Protein AF-A0A358QWF1-F1 (afdb_monomer)

pLDDT: mean 89.34, std 12.51, range [44.06, 98.62]

Radius of gyration: 22.73 Å; Cα contacts (8 Å, |Δi|>4): 247; chains: 1; bounding box: 61×33×72 Å

Solvent-accessible surface area (backbone atoms only — not comparable to full-atom values): 16517 Å² total; per-residue (Å²): 96,62,54,86,51,66,67,61,46,52,51,51,49,51,52,52,49,45,40,65,70,56,48,48,52,54,56,45,48,55,32,49,76,71,71,42,86,67,80,83,78,77,83,80,66,90,75,59,66,61,60,68,62,93,49,96,74,78,53,52,62,44,55,50,48,48,52,50,46,54,53,35,36,54,48,35,51,53,22,48,48,39,39,55,67,35,60,85,39,67,70,62,17,50,51,22,49,54,49,30,54,52,36,50,54,51,39,51,52,46,50,54,58,28,56,77,65,63,43,61,82,75,59,62,60,65,50,93,53,89,89,43,56,26,44,58,50,51,49,47,49,51,52,51,46,56,50,35,48,53,48,45,55,50,39,33,48,46,49,73,68,45,82,53,65,70,60,32,52,53,42,51,41,48,38,68,72,43,42,48,55,52,40,52,53,45,51,49,53,41,45,76,74,69,44,87,73,81,81,78,71,82,80,45,66,94,61,72,76,81,76,90,77,76,90,85,78,79,50,68,68,55,50,52,51,51,50,48,53,52,42,41,50,49,35,51,52,32,45,54,43,40,60,71,41,81,55,66,70,59,32,52,54,34,49,50,51,35,52,53,39,52,59,51,44,52,53,50,39,52,56,33,54,79,65,69,66,58,81,75,76,84,76,84,84,73,85,127

Foldseek 3Di:
DQEPDPVLVVLVVVVVCCCVPPVLVVVQVVCVVLVHDDDDDPDDCPPVDDHPPPDPDHDYSLRVLVVVLVVLLVQLLVLLVQLLQCLQDPVSNVSSVVSNVVSLVSNVVSLVVCVVVVSDDAACAPDPDVPHFHPLLLVLLQVLLVLLLVLLQLLLVCLVQDPDPLLNVLSVCCNPVASVVLNVVSCVVCVVSPHDDDDRDDGCHVPDPPPPDDDPRDDSLNSLVVVSVSLSVQLSSLSSSLSRGRDPVSNVSSVVNNVSSSVSSVSSSVVCNVVVSDDDDDDDPDDD

Structure (mmCIF, N/CA/C/O backbone):
data_AF-A0A358QWF1-F1
#
_entry.id   AF-A0A358QWF1-F1
#
loop_
_atom_site.group_PDB
_atom_site.id
_atom_site.type_symbol
_atom_site.label_atom_id
_atom_site.label_alt_id
_atom_site.label_comp_id
_atom_site.label_asym_id
_atom_site.label_entity_id
_atom_site.label_seq_id
_atom_site.pdbx_PDB_ins_code
_atom_site.Cartn_x
_atom_site.Cartn_y
_atom_site.Cartn_z
_atom_site.occupancy
_atom_site.B_iso_or_equiv
_atom_site.auth_seq_id
_atom_site.auth_comp_id
_atom_site.auth_asym_id
_atom_site.auth_atom_id
_atom_site.pdbx_PDB_model_num
ATOM 1 N N . MET A 1 1 ? 8.054 -2.859 -31.917 1.00 58.09 1 MET A N 1
ATOM 2 C CA . MET A 1 1 ? 8.528 -2.364 -30.600 1.00 58.09 1 MET A CA 1
ATOM 3 C C . MET A 1 1 ? 9.779 -1.540 -30.836 1.00 58.09 1 MET A C 1
ATOM 5 O O . MET A 1 1 ? 10.549 -1.948 -31.686 1.00 58.09 1 MET A O 1
ATOM 9 N N . ASN A 1 2 ? 9.961 -0.405 -30.159 1.00 63.94 2 ASN A N 1
ATOM 10 C CA . ASN A 1 2 ? 11.000 0.586 -30.497 1.00 63.94 2 ASN A CA 1
ATOM 11 C C . ASN A 1 2 ? 12.365 0.369 -29.825 1.00 63.94 2 ASN A C 1
ATOM 13 O O . ASN A 1 2 ? 13.247 1.193 -30.010 1.00 63.94 2 ASN A O 1
ATOM 17 N N . THR A 1 3 ? 12.556 -0.736 -29.102 1.00 70.00 3 THR A N 1
ATOM 18 C CA . THR A 1 3 ? 13.829 -1.057 -28.442 1.00 70.00 3 THR A CA 1
ATOM 19 C C . THR A 1 3 ? 14.728 -1.923 -29.327 1.00 70.00 3 THR A C 1
ATOM 21 O O . THR A 1 3 ? 14.233 -2.810 -30.035 1.00 70.00 3 THR A O 1
ATOM 24 N N . GLN A 1 4 ? 16.036 -1.653 -29.299 1.00 73.31 4 GLN A N 1
ATOM 25 C CA . GLN A 1 4 ? 17.064 -2.505 -29.915 1.00 73.31 4 GLN A CA 1
ATOM 26 C C . GLN A 1 4 ? 17.750 -3.421 -28.887 1.00 73.31 4 GLN A C 1
ATOM 28 O O . GLN A 1 4 ? 18.361 -4.418 -29.276 1.00 73.31 4 GLN A O 1
ATOM 33 N N . ASP A 1 5 ? 17.608 -3.132 -27.590 1.00 84.38 5 ASP A N 1
ATOM 34 C CA . ASP A 1 5 ? 18.058 -3.993 -26.497 1.00 84.38 5 ASP A CA 1
ATOM 35 C C . ASP A 1 5 ? 17.187 -5.263 -26.429 1.00 84.38 5 ASP A C 1
ATOM 37 O O . ASP A 1 5 ? 15.962 -5.228 -26.282 1.00 84.38 5 ASP A O 1
ATOM 41 N N . THR A 1 6 ? 17.839 -6.420 -26.559 1.00 86.31 6 THR A N 1
ATOM 42 C CA . THR A 1 6 ? 17.168 -7.728 -26.592 1.00 86.31 6 THR A CA 1
ATOM 43 C C . THR A 1 6 ? 16.563 -8.110 -25.239 1.00 86.31 6 THR A C 1
ATOM 45 O O . THR A 1 6 ? 15.509 -8.746 -25.200 1.00 86.31 6 THR A O 1
ATOM 48 N N . GLU A 1 7 ? 17.188 -7.713 -24.130 1.00 87.38 7 GLU A N 1
ATOM 49 C CA . GLU A 1 7 ? 16.688 -7.975 -22.780 1.00 87.38 7 GLU A CA 1
ATOM 50 C C . GLU A 1 7 ? 15.447 -7.125 -22.498 1.00 87.38 7 GLU A C 1
ATOM 52 O O . GLU A 1 7 ? 14.420 -7.660 -22.074 1.00 87.38 7 GLU A O 1
ATOM 57 N N . ILE A 1 8 ? 15.491 -5.828 -22.829 1.00 87.19 8 ILE A N 1
ATOM 58 C CA . ILE A 1 8 ? 14.323 -4.939 -22.722 1.00 87.19 8 ILE A CA 1
ATOM 59 C C . ILE A 1 8 ? 13.200 -5.460 -23.617 1.00 87.19 8 ILE A C 1
ATOM 61 O O . ILE A 1 8 ? 12.055 -5.557 -23.180 1.00 87.19 8 ILE A O 1
ATOM 65 N N . HIS A 1 9 ? 13.512 -5.868 -24.848 1.00 85.69 9 HIS A N 1
ATOM 66 C CA . HIS A 1 9 ? 12.525 -6.452 -25.749 1.00 85.69 9 HIS A CA 1
ATOM 67 C C . HIS A 1 9 ? 11.834 -7.682 -25.146 1.00 85.69 9 HIS A C 1
ATOM 69 O O . HIS A 1 9 ? 10.604 -7.776 -25.173 1.00 85.69 9 HIS A O 1
ATOM 75 N N . LEU A 1 10 ? 12.610 -8.623 -24.602 1.00 87.12 10 LEU A N 1
ATOM 76 C CA . LEU A 1 10 ? 12.081 -9.843 -23.996 1.00 87.12 10 LEU A CA 1
ATOM 77 C C . LEU A 1 10 ? 11.223 -9.527 -22.767 1.00 87.12 10 LEU A C 1
ATOM 79 O O . LEU A 1 10 ? 10.129 -10.072 -22.622 1.00 87.12 10 LEU A O 1
ATOM 83 N N . PHE A 1 11 ? 11.689 -8.607 -21.924 1.00 87.94 11 PHE A N 1
ATOM 84 C CA . PHE A 1 11 ? 10.971 -8.172 -20.735 1.00 87.94 11 PHE A CA 1
ATOM 85 C C . PHE A 1 11 ? 9.630 -7.509 -21.090 1.00 87.94 11 PHE A C 1
ATOM 87 O O . PHE A 1 11 ? 8.586 -7.879 -20.551 1.00 87.94 11 PHE A O 1
ATOM 94 N N . LEU A 1 12 ? 9.623 -6.588 -22.062 1.00 85.06 12 LEU A N 1
ATOM 95 C CA . LEU A 1 12 ? 8.404 -5.944 -22.562 1.00 85.06 12 LEU A CA 1
ATOM 96 C C . LEU A 1 12 ? 7.429 -6.951 -23.159 1.00 85.06 12 LEU A C 1
ATOM 98 O O . LEU A 1 12 ? 6.230 -6.869 -22.898 1.00 85.06 12 LEU A O 1
ATOM 102 N N . LYS A 1 13 ? 7.932 -7.907 -23.946 1.00 85.44 13 LYS A N 1
ATOM 103 C CA . LYS A 1 13 ? 7.108 -8.978 -24.504 1.00 85.44 13 LYS A CA 1
ATOM 104 C C . LYS A 1 13 ? 6.433 -9.775 -23.387 1.00 85.44 13 LYS A C 1
ATOM 106 O O . LYS A 1 13 ? 5.219 -9.952 -23.438 1.00 85.44 13 LYS A O 1
ATOM 111 N N . GLY A 1 14 ? 7.185 -10.162 -22.355 1.00 87.56 14 GLY A N 1
ATOM 112 C CA . GLY A 1 14 ? 6.651 -10.857 -21.183 1.00 87.56 14 GLY A CA 1
ATOM 113 C C . GLY A 1 14 ? 5.586 -10.047 -20.438 1.00 87.56 14 GLY A C 1
ATOM 114 O O . GLY A 1 14 ? 4.528 -10.583 -20.108 1.00 87.56 14 GLY A O 1
ATOM 115 N N . LEU A 1 15 ? 5.806 -8.743 -20.229 1.00 87.31 15 LEU A N 1
ATOM 116 C CA . LEU A 1 15 ? 4.806 -7.861 -19.614 1.00 87.31 15 LEU A CA 1
ATOM 117 C C . LEU A 1 15 ? 3.529 -7.753 -20.455 1.00 87.31 15 LEU A C 1
ATOM 119 O O . LEU A 1 15 ? 2.428 -7.868 -19.918 1.00 87.31 15 LEU A O 1
ATOM 123 N N . VAL A 1 16 ? 3.662 -7.547 -21.767 1.00 85.69 16 VAL A N 1
ATOM 124 C CA . VAL A 1 16 ? 2.521 -7.432 -22.687 1.00 85.69 16 VAL A CA 1
ATOM 125 C C . VAL A 1 16 ? 1.723 -8.732 -22.724 1.00 85.69 16 VAL A C 1
ATOM 127 O O . VAL A 1 16 ? 0.499 -8.698 -22.600 1.00 85.69 16 VAL A O 1
ATOM 130 N N . GLU A 1 17 ? 2.394 -9.878 -22.845 1.00 87.19 17 GLU A N 1
ATOM 131 C CA . GLU A 1 17 ? 1.749 -11.192 -22.810 1.00 87.19 17 GLU A CA 1
ATOM 132 C C . GLU A 1 17 ? 1.063 -11.435 -21.461 1.00 87.19 17 GLU A C 1
ATOM 134 O O . GLU A 1 17 ? -0.102 -11.830 -21.433 1.00 87.19 17 GLU A O 1
ATOM 139 N N . GLY A 1 18 ? 1.716 -11.107 -20.343 1.00 87.94 18 GLY A N 1
ATOM 140 C CA . GLY A 1 18 ? 1.117 -11.193 -19.012 1.00 87.94 18 GLY A CA 1
ATOM 141 C C . GLY A 1 18 ? -0.146 -10.336 -18.875 1.00 87.94 18 GLY A C 1
ATOM 142 O O . GLY A 1 18 ? -1.165 -10.799 -18.358 1.00 87.94 18 GLY A O 1
ATOM 143 N N . VAL A 1 19 ? -0.136 -9.107 -19.395 1.00 88.81 19 VAL A N 1
ATOM 144 C CA . VAL A 1 19 ? -1.321 -8.237 -19.387 1.00 88.81 19 VAL A CA 1
ATOM 145 C C . VAL A 1 19 ? -2.442 -8.813 -20.257 1.00 88.81 19 VAL A C 1
ATOM 147 O O . VAL A 1 19 ? -3.582 -8.907 -19.795 1.00 88.81 19 VAL A O 1
ATOM 150 N N . LEU A 1 20 ? -2.135 -9.224 -21.490 1.00 87.88 20 LEU A N 1
ATOM 151 C CA . LEU A 1 20 ? 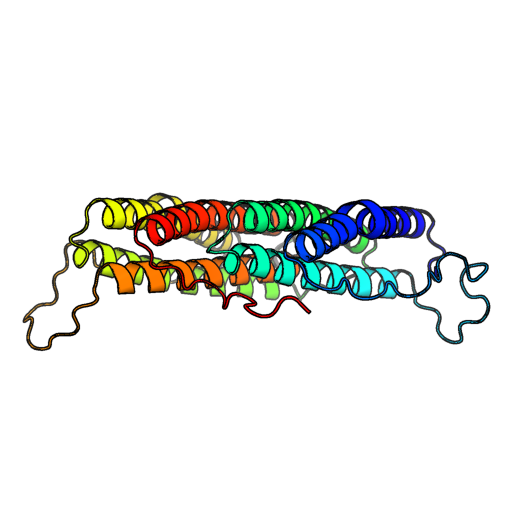-3.122 -9.717 -22.458 1.00 87.88 20 LEU A CA 1
ATOM 152 C C . LEU A 1 20 ? -3.732 -11.066 -22.070 1.00 87.88 20 LEU A C 1
ATOM 154 O O . LEU A 1 20 ? -4.913 -11.293 -22.333 1.00 87.88 20 LEU A O 1
ATOM 158 N N . LEU A 1 21 ? -2.939 -11.956 -21.473 1.00 88.44 21 LEU A N 1
ATOM 159 C CA . LEU A 1 21 ? -3.340 -13.333 -21.188 1.00 88.44 21 LEU A CA 1
ATOM 160 C C . LEU A 1 21 ? -3.825 -13.530 -19.751 1.00 88.44 21 LEU A C 1
ATOM 162 O O . LEU A 1 21 ? -4.646 -14.411 -19.514 1.00 88.44 21 LEU A O 1
ATOM 166 N N . LEU A 1 22 ? -3.345 -12.731 -18.791 1.00 89.12 22 LEU A N 1
ATOM 167 C CA . LEU A 1 22 ? -3.651 -12.944 -17.371 1.00 89.12 22 LEU A CA 1
ATOM 168 C C . LEU A 1 22 ? -4.457 -11.803 -16.754 1.00 89.12 22 LEU A C 1
ATOM 170 O O . LEU A 1 22 ? -5.389 -12.068 -15.999 1.00 89.12 22 LEU A O 1
ATOM 174 N N . ARG A 1 23 ? -4.113 -10.541 -17.036 1.00 93.50 23 ARG A N 1
ATOM 175 C CA . ARG A 1 23 ? -4.767 -9.386 -16.396 1.00 93.50 23 ARG A CA 1
ATOM 176 C C . ARG A 1 23 ? -6.102 -9.042 -17.046 1.00 93.50 23 ARG A C 1
ATOM 178 O O . ARG A 1 23 ? -7.123 -9.029 -16.365 1.00 93.50 23 ARG A O 1
ATOM 185 N N . ILE A 1 24 ? -6.093 -8.758 -18.349 1.00 93.06 24 ILE A N 1
ATOM 186 C CA . ILE A 1 24 ? -7.287 -8.323 -19.085 1.00 93.06 24 ILE A CA 1
ATOM 187 C C . ILE A 1 24 ? -8.406 -9.369 -18.988 1.00 93.06 24 ILE A C 1
ATOM 189 O O . ILE A 1 24 ? -9.498 -8.987 -18.577 1.00 93.06 24 ILE A O 1
ATOM 193 N N . PRO A 1 25 ? -8.170 -10.673 -19.239 1.00 93.94 25 PRO A N 1
ATOM 194 C CA . PRO A 1 25 ? -9.239 -11.667 -19.162 1.00 93.94 25 PRO A CA 1
ATOM 195 C C . PRO A 1 25 ? -9.899 -11.747 -17.784 1.00 93.94 25 PRO A C 1
ATOM 197 O O . PRO A 1 25 ? -11.111 -11.905 -17.706 1.00 93.94 25 PRO A O 1
ATOM 200 N N . LYS A 1 26 ? -9.141 -11.573 -16.690 1.00 94.00 26 LYS A N 1
ATOM 201 C CA . LYS A 1 26 ? -9.720 -11.527 -15.337 1.00 94.00 26 LYS A CA 1
ATOM 202 C C . LYS A 1 26 ? -10.705 -10.372 -15.182 1.00 94.00 26 LYS A C 1
ATOM 204 O O . LYS A 1 26 ? -11.801 -10.581 -14.681 1.00 94.00 26 LYS A O 1
ATOM 209 N N . LEU A 1 27 ? -10.326 -9.175 -15.626 1.00 94.56 27 LEU A N 1
ATOM 210 C CA . LEU A 1 27 ? -11.181 -7.989 -15.540 1.00 94.56 27 LEU A CA 1
ATOM 211 C C . LEU A 1 27 ? -12.394 -8.091 -16.476 1.00 94.56 27 LEU A C 1
ATOM 213 O O . LEU A 1 27 ? -13.504 -7.751 -16.081 1.00 94.56 27 LEU A O 1
ATOM 217 N N . GLU A 1 28 ? -12.206 -8.598 -17.695 1.00 94.50 28 GLU A N 1
ATOM 218 C CA . GLU A 1 28 ? -13.304 -8.812 -18.641 1.00 94.50 28 GLU A CA 1
ATOM 219 C C . GLU A 1 28 ? -14.305 -9.851 -18.134 1.00 94.50 28 GLU A C 1
ATOM 221 O O . GLU A 1 28 ? -15.506 -9.651 -18.286 1.00 94.50 28 GLU A O 1
ATOM 226 N N . ASN A 1 29 ? -13.832 -10.935 -17.512 1.00 92.94 29 ASN A N 1
ATOM 227 C CA . ASN A 1 29 ? -14.708 -11.938 -16.913 1.00 92.94 29 ASN A CA 1
ATOM 228 C C . ASN A 1 29 ? -15.511 -11.340 -15.757 1.00 92.94 29 ASN A C 1
ATOM 230 O O . ASN A 1 29 ? -16.720 -11.517 -15.734 1.00 92.94 29 ASN A O 1
ATOM 234 N N . LEU A 1 30 ? -14.889 -10.536 -14.881 1.00 91.12 30 LEU A N 1
ATOM 235 C CA . LEU A 1 30 ? -15.624 -9.824 -13.828 1.00 91.12 30 LEU A CA 1
ATOM 236 C C . LEU A 1 30 ? -16.742 -8.934 -14.391 1.00 91.12 30 LEU A C 1
ATOM 238 O O . LEU A 1 30 ? -17.835 -8.898 -13.830 1.00 91.12 30 LEU A O 1
ATOM 242 N N . LEU A 1 31 ? -16.489 -8.231 -15.500 1.00 90.69 31 LEU A N 1
ATOM 243 C CA . LEU A 1 31 ? -17.509 -7.416 -16.166 1.00 90.69 31 LEU A CA 1
ATOM 244 C C . LEU A 1 31 ? -18.634 -8.280 -16.745 1.00 90.69 31 LEU A C 1
ATOM 246 O O . LEU A 1 31 ? -19.801 -7.979 -16.508 1.00 90.69 31 LEU A O 1
ATOM 250 N N . ARG A 1 32 ? -18.298 -9.362 -17.459 1.00 90.69 32 ARG A N 1
ATOM 251 C CA . ARG A 1 32 ? -19.282 -10.285 -18.056 1.00 90.69 32 ARG A CA 1
ATOM 252 C C . ARG A 1 32 ? -20.149 -10.956 -16.998 1.00 90.69 32 ARG A C 1
ATOM 254 O O . ARG A 1 32 ? -21.365 -10.986 -17.156 1.00 90.69 32 ARG A O 1
ATOM 261 N N . ASP A 1 33 ? -19.536 -11.443 -15.923 1.00 89.00 33 ASP A N 1
ATOM 262 C CA . ASP A 1 33 ? -20.222 -12.113 -14.815 1.00 89.00 33 ASP A CA 1
ATOM 263 C C . ASP A 1 33 ? -21.188 -11.158 -14.101 1.00 89.00 33 ASP A C 1
ATOM 265 O O . ASP A 1 33 ? -22.248 -11.568 -13.632 1.00 89.00 33 ASP A O 1
ATOM 269 N N . ALA A 1 34 ? -20.856 -9.865 -14.071 1.00 85.19 34 ALA A N 1
ATOM 270 C CA . ALA A 1 34 ? -21.719 -8.808 -13.556 1.00 85.19 34 ALA A CA 1
ATOM 271 C C . ALA A 1 34 ? -22.716 -8.248 -14.596 1.00 85.19 34 ALA A C 1
ATOM 273 O O . ALA A 1 34 ? -23.477 -7.335 -14.279 1.00 85.19 34 ALA A O 1
ATOM 274 N N . GLY A 1 35 ? -22.744 -8.784 -15.822 1.00 87.62 35 GLY A N 1
ATOM 275 C CA . GLY A 1 35 ? -23.671 -8.377 -16.882 1.00 87.62 35 GLY A CA 1
ATOM 276 C C . GLY A 1 35 ? -23.311 -7.071 -17.598 1.00 87.62 35 GLY A C 1
ATOM 277 O O . GLY A 1 35 ? -24.150 -6.513 -18.303 1.00 87.62 35 GLY A O 1
ATOM 278 N N . PHE A 1 36 ? -22.086 -6.568 -17.441 1.00 87.50 36 PHE A N 1
ATOM 279 C CA . PHE A 1 36 ? -21.612 -5.372 -18.135 1.00 87.50 36 PHE A CA 1
ATOM 280 C C . PHE A 1 36 ? -21.015 -5.699 -19.506 1.00 87.50 36 PHE A C 1
ATOM 282 O O . PHE A 1 36 ? -20.354 -6.721 -19.710 1.00 87.50 36 PHE A O 1
ATOM 289 N N . THR A 1 37 ? -21.178 -4.766 -20.444 1.00 90.50 37 THR A N 1
ATOM 290 C CA . THR A 1 37 ? -20.486 -4.812 -21.733 1.00 90.50 37 THR A CA 1
ATOM 291 C C . THR A 1 37 ? -18.981 -4.676 -21.526 1.00 90.50 37 THR A C 1
ATOM 293 O O . THR A 1 37 ? -18.505 -3.764 -20.850 1.00 90.50 37 THR A O 1
ATOM 296 N N . VAL A 1 38 ? -18.221 -5.563 -22.162 1.00 92.88 38 VAL A N 1
ATOM 297 C CA . VAL A 1 38 ? -16.760 -5.486 -22.178 1.00 92.88 38 VAL A CA 1
ATOM 298 C C . VAL A 1 38 ? -16.312 -4.461 -23.225 1.00 92.88 38 VAL A C 1
ATOM 300 O O . VAL A 1 38 ? -16.725 -4.577 -24.383 1.00 92.88 38 VAL A O 1
ATOM 303 N N . PRO A 1 39 ? -15.465 -3.477 -22.866 1.00 90.38 39 PRO A N 1
ATOM 304 C CA . PRO A 1 39 ? -14.913 -2.535 -23.832 1.00 90.38 39 PRO A CA 1
ATOM 305 C C . PRO A 1 39 ? -14.164 -3.251 -24.969 1.00 90.38 39 PRO A C 1
ATOM 307 O O . PRO A 1 39 ? -13.478 -4.246 -24.719 1.00 90.38 39 PRO A O 1
ATOM 310 N N . PRO A 1 40 ? -14.248 -2.760 -26.218 1.00 88.81 40 PRO A N 1
ATOM 311 C CA . PRO A 1 40 ? -13.534 -3.372 -27.329 1.00 88.81 40 PRO A CA 1
ATOM 312 C C . PRO A 1 40 ? -12.020 -3.278 -27.116 1.00 88.81 40 PRO A C 1
ATOM 314 O O . PRO A 1 40 ? -11.487 -2.235 -26.731 1.00 88.81 40 PRO A O 1
ATOM 317 N N . ARG A 1 41 ? -11.307 -4.370 -27.410 1.00 85.88 41 ARG A N 1
ATOM 318 C CA . ARG A 1 41 ? -9.842 -4.369 -27.386 1.00 85.88 41 ARG A CA 1
ATOM 319 C C . ARG A 1 41 ? -9.307 -3.561 -28.574 1.00 85.88 41 ARG A C 1
ATOM 321 O O . ARG A 1 41 ? -9.805 -3.736 -29.689 1.00 85.88 41 ARG A O 1
ATOM 328 N N . PRO A 1 42 ? -8.280 -2.716 -28.386 1.00 80.12 42 PRO A N 1
ATOM 329 C CA . PRO A 1 42 ? -7.630 -2.056 -29.508 1.00 80.12 42 PRO A CA 1
ATOM 330 C C . PRO A 1 42 ? -6.988 -3.096 -30.435 1.00 80.12 42 PRO A C 1
ATOM 332 O O . PRO A 1 42 ? -6.484 -4.126 -29.979 1.00 80.12 42 PRO A O 1
ATOM 335 N N . ALA A 1 43 ? -6.978 -2.810 -31.739 1.00 75.31 43 ALA A N 1
ATOM 336 C CA . ALA A 1 43 ? -6.319 -3.664 -32.719 1.00 75.31 43 ALA A CA 1
ATOM 337 C C . ALA A 1 43 ? -4.834 -3.834 -32.366 1.00 75.31 43 ALA A C 1
ATOM 339 O O . ALA A 1 43 ? -4.123 -2.868 -32.071 1.00 75.31 43 ALA A O 1
ATOM 340 N N . THR A 1 44 ? -4.361 -5.077 -32.379 1.00 68.00 44 THR A N 1
ATOM 341 C CA . THR A 1 44 ? -3.003 -5.393 -31.955 1.00 68.00 44 THR A CA 1
ATOM 342 C C . THR A 1 44 ? -1.986 -4.833 -32.952 1.00 68.00 44 THR A C 1
ATOM 344 O O . THR A 1 44 ? -1.972 -5.205 -34.122 1.00 68.00 44 THR A O 1
ATOM 347 N N . LYS A 1 45 ? -1.088 -3.959 -32.481 1.00 66.56 45 LYS A N 1
ATOM 348 C CA . LYS A 1 45 ? 0.032 -3.427 -33.281 1.00 66.56 45 LYS A CA 1
ATOM 349 C C . LYS A 1 45 ? 1.324 -4.244 -33.151 1.00 66.56 45 LYS A C 1
ATOM 351 O O . LYS A 1 45 ? 2.339 -3.866 -33.726 1.00 66.56 45 LYS A O 1
ATOM 356 N N . THR A 1 46 ? 1.312 -5.367 -32.426 1.00 55.69 46 THR A N 1
ATOM 357 C CA . THR A 1 46 ? 2.496 -6.236 -32.244 1.00 55.69 46 THR A CA 1
ATOM 358 C C . THR A 1 46 ? 3.015 -6.840 -33.552 1.00 55.69 46 THR A C 1
ATOM 360 O O . THR A 1 46 ? 4.140 -7.328 -33.573 1.00 55.69 46 THR A O 1
ATOM 363 N N . LEU A 1 47 ? 2.240 -6.758 -34.640 1.00 48.22 47 LEU A N 1
ATOM 364 C CA . LEU A 1 47 ? 2.593 -7.239 -35.979 1.00 48.22 47 LEU A CA 1
ATOM 365 C C . LEU A 1 47 ? 2.943 -6.119 -36.979 1.00 48.22 47 LEU A C 1
ATOM 367 O O . LEU A 1 47 ? 3.142 -6.398 -38.160 1.00 48.22 47 LEU A O 1
ATOM 371 N N . GLN A 1 48 ? 3.037 -4.855 -36.549 1.00 49.50 48 GLN A N 1
ATOM 372 C CA . GLN A 1 48 ? 3.455 -3.758 -37.431 1.00 49.50 48 GLN A CA 1
ATOM 373 C C . GLN A 1 48 ? 4.982 -3.750 -37.614 1.00 49.50 48 GLN A C 1
ATOM 375 O O . GLN A 1 48 ? 5.687 -2.942 -37.017 1.00 49.50 48 GLN A O 1
ATOM 380 N N . GLY A 1 49 ? 5.479 -4.668 -38.448 1.00 53.31 49 GLY A N 1
ATOM 381 C CA . GLY A 1 49 ? 6.831 -4.642 -39.011 1.00 53.31 49 GLY A CA 1
ATOM 382 C C . GLY A 1 49 ? 7.996 -4.733 -38.014 1.00 53.31 49 GLY A C 1
ATOM 383 O O . GLY A 1 49 ? 7.837 -4.990 -36.820 1.00 53.31 49 GLY A O 1
ATOM 384 N N . LYS A 1 50 ? 9.216 -4.552 -38.537 1.00 56.16 50 LYS A N 1
ATOM 385 C CA . LYS A 1 50 ? 10.440 -4.466 -37.724 1.00 56.16 50 LYS A CA 1
ATOM 386 C C . LYS A 1 50 ? 10.407 -3.195 -36.849 1.00 56.16 50 LYS A C 1
ATOM 388 O O . LYS A 1 50 ? 9.798 -2.206 -37.265 1.00 56.16 50 LYS A O 1
ATOM 393 N N . PRO A 1 51 ? 11.072 -3.186 -35.675 1.00 55.03 51 PRO A N 1
ATOM 394 C CA . PRO A 1 51 ? 11.304 -1.977 -34.879 1.00 55.03 51 PRO A CA 1
ATOM 395 C C . PRO A 1 51 ? 11.619 -0.740 -35.739 1.00 55.03 51 PRO A C 1
ATOM 397 O O . PRO A 1 51 ? 12.551 -0.769 -36.540 1.00 55.03 51 PRO A O 1
ATOM 400 N N . GLY A 1 52 ? 10.836 0.335 -35.597 1.00 55.44 52 GLY A N 1
ATOM 401 C CA . GLY A 1 52 ? 11.074 1.610 -36.285 1.00 55.44 52 GLY A CA 1
ATOM 402 C C . GLY A 1 52 ? 10.632 1.717 -37.754 1.00 55.44 52 GLY A C 1
ATOM 403 O O . GLY A 1 52 ? 10.930 2.736 -38.374 1.00 55.44 52 GLY A O 1
ATOM 404 N N . VAL A 1 53 ? 9.937 0.728 -38.333 1.00 53.91 53 VAL A N 1
ATOM 405 C CA . VAL A 1 53 ? 9.365 0.846 -39.691 1.00 53.91 53 VAL A CA 1
ATOM 406 C C . VAL A 1 53 ? 8.023 1.587 -39.633 1.00 53.91 53 VAL A C 1
ATOM 408 O O . VAL A 1 53 ? 7.088 1.125 -38.986 1.00 53.91 53 VAL A O 1
ATOM 411 N N . GLY A 1 54 ? 7.922 2.734 -40.316 1.00 57.19 54 GLY A N 1
ATOM 412 C CA . GLY A 1 54 ? 6.675 3.508 -40.436 1.00 57.19 54 GLY A CA 1
ATOM 413 C C . GLY A 1 54 ? 6.288 4.335 -39.204 1.00 57.19 54 GLY A C 1
ATOM 414 O O . GLY A 1 54 ? 5.156 4.804 -39.125 1.00 57.19 54 GLY A O 1
ATOM 415 N N . GLN A 1 55 ? 7.200 4.510 -38.242 1.00 58.91 55 GLN A N 1
ATOM 416 C CA . GLN A 1 55 ? 7.006 5.406 -37.102 1.00 58.91 55 GLN A CA 1
ATOM 417 C C . GLN A 1 55 ? 7.950 6.603 -37.216 1.00 58.91 55 GLN A C 1
ATOM 419 O O . GLN A 1 55 ? 9.166 6.430 -37.263 1.00 58.91 55 GLN A O 1
ATOM 424 N N . GLU A 1 56 ? 7.384 7.810 -37.239 1.00 60.12 56 GLU A N 1
ATOM 425 C CA . GLU A 1 56 ? 8.143 9.071 -37.220 1.00 60.12 56 GLU A CA 1
ATOM 426 C C . GLU A 1 56 ? 8.818 9.319 -35.859 1.00 60.12 56 GLU A C 1
ATOM 428 O O . GLU A 1 56 ? 9.811 10.035 -35.780 1.00 60.12 56 GLU A O 1
ATOM 433 N N . VAL A 1 57 ? 8.327 8.672 -34.793 1.00 66.88 57 VAL A N 1
ATOM 434 C CA . VAL A 1 57 ? 8.851 8.791 -33.426 1.00 66.88 57 VAL A CA 1
ATOM 435 C C . VAL A 1 57 ? 9.530 7.488 -33.008 1.00 66.88 57 VAL A C 1
ATOM 437 O O . VAL A 1 57 ? 8.887 6.440 -32.911 1.00 66.88 57 VAL A O 1
ATOM 440 N N . LYS A 1 58 ? 10.833 7.558 -32.723 1.00 75.50 58 LYS A N 1
ATOM 441 C CA . LYS A 1 58 ? 11.607 6.475 -32.104 1.00 75.50 58 LYS A CA 1
ATOM 442 C C . LYS A 1 58 ? 11.900 6.855 -30.658 1.00 75.50 58 LYS A C 1
ATOM 444 O O . LYS A 1 58 ? 12.492 7.901 -30.428 1.00 75.50 58 LYS A O 1
ATOM 449 N N . LEU A 1 59 ? 11.482 6.004 -29.725 1.00 82.56 59 LEU A N 1
ATOM 450 C CA . LEU A 1 59 ? 11.838 6.137 -28.313 1.00 82.56 59 LEU A CA 1
ATOM 451 C C . LEU A 1 59 ? 13.176 5.444 -28.066 1.00 82.56 59 LEU A C 1
ATOM 453 O O . LEU A 1 59 ? 13.397 4.354 -28.598 1.00 82.56 59 LEU A O 1
ATOM 457 N N . SER A 1 60 ? 14.034 6.050 -27.254 1.00 87.88 60 SER A N 1
ATOM 458 C CA . SER A 1 60 ? 15.223 5.393 -26.720 1.00 87.88 60 SER A CA 1
ATOM 459 C C . SER A 1 60 ? 14.839 4.301 -25.716 1.00 87.88 60 SER A C 1
ATOM 461 O O . SER A 1 60 ? 13.741 4.296 -25.155 1.00 87.88 60 SER A O 1
ATOM 463 N N . ASP A 1 61 ? 15.755 3.371 -25.457 1.00 88.69 61 ASP A N 1
ATOM 464 C CA . ASP A 1 61 ? 15.554 2.318 -24.456 1.00 88.69 61 ASP A CA 1
ATOM 465 C C . ASP A 1 61 ? 15.299 2.897 -23.052 1.00 88.69 61 ASP A C 1
ATOM 467 O O . ASP A 1 61 ? 14.445 2.405 -22.312 1.00 88.69 61 ASP A O 1
ATOM 471 N N . GLU A 1 62 ? 15.972 4.001 -22.718 1.00 91.06 62 GLU A N 1
ATOM 472 C CA . GLU A 1 62 ? 15.753 4.764 -21.488 1.00 91.06 62 GLU A CA 1
ATOM 473 C C . GLU A 1 62 ? 14.337 5.357 -21.428 1.00 91.06 62 GLU A C 1
ATOM 475 O O . GLU A 1 62 ? 13.642 5.211 -20.421 1.00 91.06 62 GLU A O 1
ATOM 480 N N . GLU A 1 63 ? 13.876 5.993 -22.507 1.00 91.12 63 GLU A N 1
ATOM 481 C CA . GLU A 1 63 ? 12.522 6.552 -22.587 1.00 91.12 63 GLU A CA 1
ATOM 482 C C . GLU A 1 63 ? 11.460 5.459 -22.459 1.00 91.12 63 GLU A C 1
ATOM 484 O O . GLU A 1 63 ? 10.465 5.637 -21.753 1.00 91.12 63 GLU A O 1
ATOM 489 N N . VAL A 1 64 ? 11.686 4.300 -23.082 1.00 90.62 64 VAL A N 1
ATOM 490 C CA . VAL A 1 64 ? 10.803 3.139 -22.955 1.00 90.62 64 VAL A CA 1
ATOM 491 C C . VAL A 1 64 ? 10.731 2.666 -21.501 1.00 90.62 64 VAL A C 1
ATOM 493 O O . VAL A 1 64 ? 9.630 2.472 -20.987 1.00 90.62 64 VAL A O 1
ATOM 496 N N . LEU A 1 65 ? 11.865 2.526 -20.810 1.00 92.81 65 LEU A N 1
ATOM 497 C CA . LEU A 1 65 ? 11.897 2.118 -19.401 1.00 92.81 65 LEU A CA 1
ATOM 498 C C . LEU A 1 65 ? 11.184 3.126 -18.489 1.00 92.81 65 LEU A C 1
ATOM 500 O O . LEU A 1 65 ? 10.400 2.713 -17.633 1.00 92.81 65 LEU A O 1
ATOM 504 N N . LYS A 1 66 ? 11.387 4.433 -18.702 1.00 92.88 66 LYS A N 1
ATOM 505 C CA . LYS A 1 66 ? 10.689 5.497 -17.957 1.00 92.88 66 LYS A CA 1
ATOM 506 C C . LYS A 1 66 ? 9.177 5.417 -18.146 1.00 92.88 66 LYS A C 1
ATOM 508 O O . LYS A 1 66 ? 8.440 5.395 -17.163 1.00 92.88 66 LYS A O 1
ATOM 513 N N . VAL A 1 67 ? 8.714 5.303 -19.394 1.00 92.62 67 VAL A N 1
ATOM 514 C CA . VAL A 1 67 ? 7.283 5.168 -19.709 1.00 92.62 67 VAL A CA 1
ATOM 515 C C . VAL A 1 67 ? 6.695 3.927 -19.041 1.00 92.62 67 VAL A C 1
ATOM 517 O O . VAL A 1 67 ? 5.635 4.004 -18.421 1.00 92.62 67 VAL A O 1
ATOM 520 N N . MET A 1 68 ? 7.381 2.787 -19.120 1.00 92.62 68 MET A N 1
ATOM 521 C CA . MET A 1 68 ? 6.900 1.548 -18.511 1.00 92.62 68 MET A CA 1
ATOM 522 C C . MET A 1 68 ? 6.847 1.624 -16.990 1.00 92.62 68 MET A C 1
ATOM 524 O O . MET A 1 68 ? 5.873 1.152 -16.402 1.00 92.62 68 MET A O 1
ATOM 528 N N . LEU A 1 69 ? 7.842 2.246 -16.355 1.00 94.38 69 LEU A N 1
ATOM 529 C CA . LEU A 1 69 ? 7.828 2.466 -14.915 1.00 94.38 69 LEU A CA 1
ATOM 530 C C . LEU A 1 69 ? 6.617 3.322 -14.516 1.00 94.38 69 LEU A C 1
ATOM 532 O O . LEU A 1 69 ? 5.837 2.906 -13.660 1.00 94.38 69 LEU A O 1
ATOM 536 N N . THR A 1 70 ? 6.378 4.445 -15.203 1.00 94.19 70 THR A N 1
ATOM 537 C CA . THR A 1 70 ? 5.204 5.304 -14.966 1.00 94.19 70 THR A CA 1
ATOM 538 C C . THR A 1 70 ? 3.884 4.552 -15.147 1.00 94.19 70 THR A C 1
ATOM 540 O O . THR A 1 70 ? 2.994 4.659 -14.304 1.00 94.19 70 THR A O 1
ATOM 543 N N . LEU A 1 71 ? 3.747 3.754 -16.211 1.00 94.31 71 LEU A N 1
ATOM 544 C CA . LEU A 1 71 ? 2.547 2.946 -16.443 1.00 94.31 71 LEU A CA 1
ATOM 545 C C . LEU A 1 71 ? 2.354 1.886 -15.354 1.00 94.31 71 LEU A C 1
ATOM 547 O O . LEU A 1 71 ? 1.233 1.677 -14.892 1.00 94.31 71 LEU A O 1
ATOM 551 N N . SER A 1 72 ? 3.431 1.237 -14.910 1.00 95.44 72 SER A N 1
ATOM 552 C CA . SER A 1 72 ? 3.363 0.256 -13.826 1.00 95.44 72 SER A CA 1
ATOM 553 C C . SER A 1 72 ? 2.967 0.898 -12.495 1.00 95.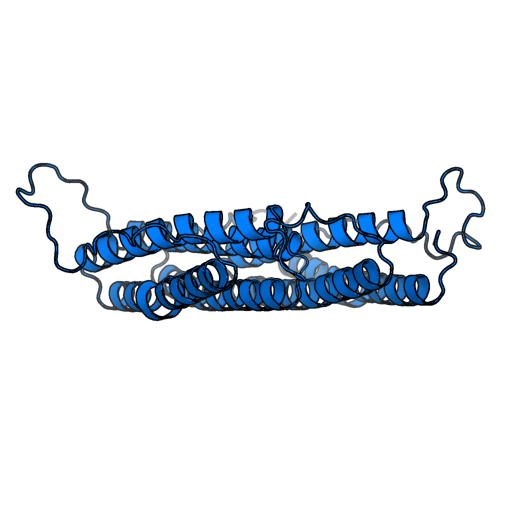44 72 SER A C 1
ATOM 555 O O . SER A 1 72 ? 2.167 0.321 -11.763 1.00 95.44 72 SER A O 1
ATOM 557 N N . HIS A 1 73 ? 3.431 2.121 -12.212 1.00 96.69 73 HIS A N 1
ATOM 558 C CA . HIS A 1 73 ? 3.009 2.882 -11.038 1.00 96.69 73 HIS A CA 1
ATOM 559 C C . HIS A 1 73 ? 1.520 3.252 -11.125 1.00 96.69 73 HIS A C 1
ATOM 561 O O . HIS A 1 73 ? 0.774 3.047 -10.169 1.00 96.69 73 HIS A O 1
ATOM 567 N N . ALA A 1 74 ? 1.035 3.695 -12.288 1.00 96.75 74 ALA A N 1
ATOM 568 C CA . ALA A 1 74 ? -0.395 3.940 -12.475 1.00 96.75 74 ALA A CA 1
ATOM 569 C C . ALA A 1 74 ? -1.235 2.673 -12.217 1.00 96.75 74 ALA A C 1
ATOM 571 O O . ALA A 1 74 ? -2.279 2.742 -11.568 1.00 96.75 74 ALA A O 1
ATOM 572 N N . LEU A 1 75 ? -0.766 1.503 -12.668 1.00 96.12 75 LEU A N 1
ATOM 573 C CA . LEU A 1 75 ? -1.429 0.226 -12.390 1.00 96.12 75 LEU A CA 1
ATOM 574 C C . LEU A 1 75 ? -1.416 -0.135 -10.902 1.00 96.12 75 LEU A C 1
ATOM 576 O O . LEU A 1 75 ? -2.430 -0.628 -10.416 1.00 96.12 75 LEU A O 1
ATOM 580 N N . LEU A 1 76 ? -0.323 0.137 -10.178 1.00 97.56 76 LEU A N 1
ATOM 581 C CA . LEU A 1 76 ? -0.260 -0.073 -8.729 1.00 97.56 76 LEU A CA 1
ATOM 582 C C . LEU A 1 76 ? -1.382 0.693 -8.021 1.00 97.56 76 LEU A C 1
ATOM 584 O O . LEU A 1 76 ? -2.139 0.105 -7.251 1.00 97.56 76 LEU A O 1
ATOM 588 N N . VAL A 1 77 ? -1.521 1.985 -8.330 1.00 97.69 77 VAL A N 1
ATOM 589 C CA . VAL A 1 77 ? -2.551 2.850 -7.736 1.00 97.69 77 VAL A CA 1
ATOM 590 C C . VAL A 1 77 ? -3.957 2.370 -8.104 1.00 97.69 77 VAL A C 1
ATOM 592 O O . VAL A 1 77 ? -4.839 2.326 -7.250 1.00 97.69 77 VAL A O 1
ATOM 595 N N . LEU A 1 78 ? -4.188 1.975 -9.359 1.00 96.94 78 LEU A N 1
ATOM 596 C CA . LEU A 1 78 ? -5.492 1.460 -9.791 1.00 96.94 78 LEU A CA 1
ATOM 597 C C . LEU A 1 78 ? -5.858 0.140 -9.102 1.00 96.94 78 LEU A C 1
ATOM 599 O O . LEU A 1 78 ? -7.000 -0.026 -8.675 1.00 96.94 78 LEU A O 1
ATOM 603 N N . ASP A 1 79 ? -4.904 -0.781 -8.967 1.00 97.69 79 ASP A N 1
ATOM 604 C CA . ASP A 1 79 ? -5.132 -2.056 -8.289 1.00 97.69 79 ASP A CA 1
ATOM 605 C C . ASP A 1 79 ? -5.395 -1.852 -6.794 1.00 97.69 79 ASP A C 1
ATOM 607 O O . ASP A 1 79 ? -6.333 -2.438 -6.257 1.00 97.69 79 ASP A O 1
ATOM 611 N N . ALA A 1 80 ? -4.632 -0.973 -6.137 1.00 98.06 80 ALA A N 1
ATOM 612 C CA . ALA A 1 80 ? -4.831 -0.616 -4.733 1.00 98.06 80 ALA A CA 1
ATOM 613 C C . ALA A 1 80 ? -6.212 -0.001 -4.481 1.00 98.06 80 ALA A C 1
ATOM 615 O O . ALA A 1 80 ? -6.927 -0.430 -3.572 1.00 98.06 80 ALA A O 1
ATOM 616 N N . ARG A 1 81 ? -6.654 0.907 -5.357 1.00 96.12 81 ARG A N 1
ATOM 617 C CA . ARG A 1 81 ? -8.022 1.440 -5.327 1.00 96.12 81 ARG A CA 1
ATOM 618 C C . ARG A 1 81 ? -9.067 0.352 -5.519 1.00 96.12 81 ARG A C 1
ATOM 620 O O . ARG A 1 81 ? -10.090 0.375 -4.840 1.00 96.12 81 ARG A O 1
ATOM 627 N N . GLY A 1 82 ? -8.828 -0.616 -6.402 1.00 95.75 82 GLY A N 1
ATOM 628 C CA . GLY A 1 82 ? -9.707 -1.775 -6.566 1.00 95.75 82 GLY A CA 1
ATOM 629 C C . GLY A 1 82 ? -9.827 -2.608 -5.285 1.00 95.75 82 GLY A C 1
ATOM 630 O O . GLY A 1 82 ? -10.932 -2.992 -4.903 1.00 95.75 82 GLY A O 1
ATOM 631 N N . VAL A 1 83 ? -8.716 -2.817 -4.565 1.00 97.38 83 VAL A N 1
ATOM 632 C CA . VAL A 1 83 ? -8.726 -3.461 -3.237 1.00 97.38 83 VAL A CA 1
ATOM 633 C C . VAL A 1 83 ? -9.546 -2.646 -2.236 1.00 97.38 83 VAL A C 1
ATOM 635 O O . VAL A 1 83 ? -10.374 -3.210 -1.520 1.00 97.38 83 VAL A O 1
ATOM 638 N N . GLY A 1 84 ? -9.336 -1.328 -2.210 1.00 93.56 84 GLY A N 1
ATOM 639 C CA . GLY A 1 84 ? -10.015 -0.403 -1.309 1.00 93.56 84 GLY A CA 1
ATOM 640 C C . GLY A 1 84 ? -11.526 -0.338 -1.521 1.00 93.56 84 GLY A C 1
ATOM 641 O O . GLY A 1 84 ? -12.292 -0.396 -0.563 1.00 93.56 84 GLY A O 1
ATOM 642 N N . THR A 1 85 ? -11.954 -0.240 -2.777 1.00 91.62 85 THR A N 1
ATOM 643 C CA . THR A 1 85 ? -13.340 0.082 -3.160 1.00 91.62 85 THR A CA 1
ATOM 644 C C . THR A 1 85 ? -14.246 -1.136 -3.319 1.00 91.62 85 THR A C 1
ATOM 646 O O . THR A 1 85 ? -15.460 -1.005 -3.179 1.00 91.62 85 THR A O 1
ATOM 649 N N . ALA A 1 86 ? -13.697 -2.334 -3.544 1.00 93.00 86 ALA A N 1
ATOM 650 C CA . ALA A 1 86 ? -14.468 -3.577 -3.594 1.00 93.00 86 ALA A CA 1
ATOM 651 C C . ALA A 1 86 ? -14.881 -4.046 -2.180 1.00 93.00 86 ALA A C 1
ATOM 653 O O . ALA A 1 86 ? -14.459 -5.097 -1.690 1.00 93.00 86 ALA A O 1
ATOM 654 N N . THR A 1 87 ? -15.702 -3.259 -1.487 1.00 92.12 87 THR A N 1
ATOM 655 C CA . THR A 1 87 ? -16.070 -3.489 -0.081 1.00 92.12 87 THR A CA 1
ATOM 656 C C . THR A 1 87 ? -17.174 -4.536 0.087 1.00 92.12 87 THR A C 1
ATOM 658 O O . THR A 1 87 ? -17.151 -5.314 1.041 1.00 92.12 87 THR A O 1
ATOM 661 N N . THR A 1 88 ? -18.089 -4.634 -0.875 1.00 90.44 88 THR A N 1
ATOM 662 C CA . THR A 1 88 ? -19.286 -5.493 -0.808 1.00 90.44 88 THR A CA 1
ATOM 663 C C . THR A 1 88 ? -19.092 -6.891 -1.396 1.00 90.44 88 THR A C 1
ATOM 665 O O . THR A 1 88 ? -19.859 -7.797 -1.083 1.00 90.44 88 THR A O 1
ATOM 668 N N . ASN A 1 89 ? -18.061 -7.103 -2.222 1.00 91.06 89 ASN A N 1
ATOM 669 C CA . ASN A 1 89 ? -17.801 -8.385 -2.877 1.00 91.06 89 ASN A CA 1
ATOM 670 C C . ASN A 1 89 ? -16.353 -8.843 -2.646 1.00 91.06 89 ASN A C 1
ATOM 672 O O . ASN A 1 89 ? -15.403 -8.310 -3.221 1.00 91.06 89 ASN A O 1
ATOM 676 N N . GLU A 1 90 ? -16.193 -9.859 -1.795 1.00 92.38 90 GLU A N 1
ATOM 677 C CA . GLU A 1 90 ? -14.887 -10.419 -1.436 1.00 92.38 90 GLU A CA 1
ATOM 678 C C . GLU A 1 90 ? -14.178 -11.099 -2.610 1.00 92.38 90 GLU A C 1
ATOM 680 O O . GLU A 1 90 ? -12.961 -10.970 -2.728 1.00 92.38 90 GLU A O 1
ATOM 685 N N . ALA A 1 91 ? -14.913 -11.755 -3.513 1.00 92.50 91 ALA A N 1
ATOM 686 C CA . ALA A 1 91 ? -14.319 -12.390 -4.686 1.00 92.50 91 ALA A CA 1
ATOM 687 C C . ALA A 1 91 ? -13.715 -11.343 -5.638 1.00 92.50 91 ALA A C 1
ATOM 689 O O . ALA A 1 91 ? -12.572 -11.492 -6.069 1.00 92.50 91 ALA A O 1
ATOM 690 N N . ILE A 1 92 ? -14.437 -10.243 -5.892 1.00 94.06 92 ILE A N 1
ATOM 691 C CA . ILE A 1 92 ? -13.936 -9.119 -6.702 1.00 94.06 92 ILE A CA 1
ATOM 692 C C . ILE A 1 92 ? -12.707 -8.490 -6.041 1.00 94.06 92 ILE A C 1
ATOM 694 O O . ILE A 1 92 ? -11.682 -8.298 -6.696 1.00 94.06 92 ILE A O 1
ATOM 698 N N . ARG A 1 93 ? -12.763 -8.221 -4.730 1.00 95.38 93 ARG A N 1
ATOM 699 C CA . ARG A 1 93 ? -11.613 -7.687 -3.987 1.00 95.38 93 ARG A CA 1
ATOM 700 C C . ARG A 1 93 ? -10.402 -8.614 -4.069 1.00 95.38 93 ARG A C 1
ATOM 702 O O . ARG A 1 93 ? -9.289 -8.144 -4.280 1.00 95.38 93 ARG A O 1
ATOM 709 N N . GLY A 1 94 ? -10.616 -9.925 -3.953 1.00 96.00 94 GLY A N 1
ATOM 710 C CA . GLY A 1 94 ? -9.571 -10.939 -4.085 1.00 96.00 94 GLY A CA 1
ATOM 711 C C . GLY A 1 94 ? -8.857 -10.892 -5.439 1.00 96.00 94 GLY A C 1
ATOM 712 O O . GLY A 1 94 ? -7.635 -11.040 -5.486 1.00 96.00 94 GLY A O 1
ATOM 713 N N . VAL A 1 95 ? -9.582 -10.605 -6.528 1.00 96.31 95 VAL A N 1
ATOM 714 C CA . VAL A 1 95 ? -8.970 -10.375 -7.847 1.00 96.31 95 VAL A CA 1
ATOM 715 C C . VAL A 1 95 ? -8.038 -9.165 -7.812 1.00 96.31 95 VAL A C 1
ATOM 717 O O . VAL A 1 95 ? -6.900 -9.281 -8.261 1.00 96.31 95 VAL A O 1
ATOM 720 N N . PHE A 1 96 ? -8.461 -8.035 -7.240 1.00 97.38 96 PHE A N 1
ATOM 721 C CA . PHE A 1 96 ? -7.603 -6.849 -7.136 1.00 97.38 96 PHE A CA 1
ATOM 722 C C . PHE A 1 96 ? -6.392 -7.053 -6.220 1.00 97.38 96 PHE A C 1
ATOM 724 O O . PHE A 1 96 ? -5.316 -6.556 -6.535 1.00 97.38 96 PHE A O 1
ATOM 731 N N . VAL A 1 97 ? -6.512 -7.841 -5.145 1.00 97.88 97 VAL A N 1
ATOM 732 C CA . VAL A 1 97 ? -5.362 -8.201 -4.295 1.00 97.88 97 VAL A CA 1
ATOM 733 C C . VAL A 1 97 ? -4.331 -9.023 -5.080 1.00 97.88 97 VAL A C 1
ATOM 735 O O . VAL A 1 97 ? -3.131 -8.766 -4.976 1.00 97.88 97 VAL A O 1
ATOM 738 N N . ASP A 1 98 ? -4.771 -9.996 -5.885 1.00 97.00 98 ASP A N 1
ATOM 739 C CA . ASP A 1 98 ? -3.880 -10.770 -6.766 1.00 97.00 98 ASP A CA 1
ATOM 740 C C . ASP A 1 98 ? -3.238 -9.893 -7.851 1.00 97.00 98 ASP A C 1
ATOM 742 O O . ASP A 1 98 ? -2.039 -10.016 -8.115 1.00 97.00 98 ASP A O 1
ATOM 746 N N . LEU A 1 99 ? -4.013 -8.990 -8.459 1.00 96.94 99 LEU A N 1
ATOM 747 C CA . LEU A 1 99 ? -3.500 -8.042 -9.446 1.00 96.94 99 LEU A CA 1
ATOM 748 C C . LEU A 1 99 ? -2.449 -7.115 -8.833 1.00 96.94 99 LEU A C 1
ATOM 750 O O . LEU A 1 99 ? -1.352 -7.036 -9.377 1.00 96.94 99 LEU A O 1
ATOM 754 N N . LEU A 1 100 ? -2.721 -6.514 -7.670 1.00 97.81 100 LEU A N 1
ATOM 755 C CA . LEU A 1 100 ? -1.777 -5.642 -6.974 1.00 97.81 100 LEU A CA 1
ATOM 756 C C . LEU A 1 100 ? -0.460 -6.366 -6.671 1.00 97.81 100 LEU A C 1
ATOM 758 O O . LEU A 1 100 ? 0.606 -5.833 -6.965 1.00 97.81 100 LEU A O 1
ATOM 762 N N . LYS A 1 101 ? -0.512 -7.606 -6.160 1.00 97.50 101 LYS A N 1
ATOM 763 C CA . LYS A 1 101 ? 0.688 -8.431 -5.913 1.00 97.50 101 LYS A CA 1
ATOM 764 C C . LYS A 1 101 ? 1.539 -8.599 -7.171 1.00 97.50 101 LYS A C 1
ATOM 766 O O . LYS A 1 101 ? 2.750 -8.394 -7.134 1.00 97.50 101 LYS A O 1
ATOM 771 N N . LYS A 1 102 ? 0.907 -8.940 -8.294 1.00 95.75 102 LYS A N 1
ATOM 772 C CA . LYS A 1 102 ? 1.593 -9.114 -9.584 1.00 95.75 102 LYS A CA 1
ATOM 773 C C . LYS A 1 102 ? 2.143 -7.802 -10.124 1.00 95.75 102 LYS A C 1
ATOM 775 O O . LYS A 1 102 ? 3.249 -7.784 -10.656 1.00 95.75 102 LYS A O 1
ATOM 780 N N . THR A 1 103 ? 1.403 -6.710 -9.964 1.00 96.50 103 THR A N 1
ATOM 781 C CA . THR A 1 103 ? 1.840 -5.380 -10.385 1.00 96.50 103 THR A CA 1
ATOM 782 C C . THR A 1 103 ? 3.030 -4.900 -9.551 1.00 96.50 103 THR A C 1
ATOM 784 O O . THR A 1 103 ? 3.967 -4.360 -10.128 1.00 96.50 103 THR A O 1
ATOM 787 N N . ILE A 1 104 ? 3.072 -5.177 -8.239 1.00 97.88 104 ILE A N 1
ATOM 788 C CA . ILE A 1 104 ? 4.249 -4.925 -7.385 1.00 97.88 104 ILE A CA 1
ATOM 789 C C . ILE A 1 104 ? 5.471 -5.674 -7.921 1.00 97.88 104 ILE A C 1
ATOM 791 O O . ILE A 1 104 ? 6.513 -5.059 -8.129 1.00 97.88 104 ILE A O 1
ATOM 795 N N . MET A 1 105 ? 5.335 -6.970 -8.221 1.00 95.31 105 MET A N 1
ATOM 796 C CA . MET A 1 105 ? 6.435 -7.768 -8.779 1.00 95.31 105 MET A CA 1
ATOM 797 C C . MET A 1 105 ? 6.931 -7.216 -10.124 1.00 95.31 105 MET A C 1
ATOM 799 O O . MET A 1 105 ? 8.136 -7.108 -10.345 1.00 95.31 105 MET A O 1
ATOM 803 N N . ALA A 1 106 ? 6.013 -6.849 -11.023 1.00 94.38 106 ALA A N 1
ATOM 804 C CA . ALA A 1 106 ? 6.359 -6.270 -12.320 1.00 94.38 106 ALA A CA 1
ATOM 805 C C . ALA A 1 106 ? 7.043 -4.899 -12.178 1.00 94.38 106 ALA A C 1
ATOM 807 O O . ALA A 1 106 ? 8.032 -4.632 -12.861 1.00 94.38 106 ALA A O 1
ATOM 808 N N . HIS A 1 107 ? 6.544 -4.051 -11.274 1.00 96.44 107 HIS A N 1
ATOM 809 C CA . HIS A 1 107 ? 7.116 -2.741 -10.977 1.00 96.44 107 HIS A CA 1
ATOM 810 C C . HIS A 1 107 ? 8.518 -2.859 -10.362 1.00 96.44 107 HIS A C 1
ATOM 812 O O . HIS A 1 107 ? 9.413 -2.110 -10.741 1.00 96.44 107 HIS A O 1
ATOM 818 N N . ASP A 1 108 ? 8.743 -3.800 -9.441 1.00 96.00 108 ASP A N 1
ATOM 819 C CA . ASP A 1 108 ? 10.081 -4.071 -8.899 1.00 96.00 108 ASP A CA 1
ATOM 820 C C . ASP A 1 108 ? 11.040 -4.555 -9.989 1.00 96.00 108 ASP A C 1
ATOM 822 O O . ASP A 1 108 ? 12.165 -4.069 -10.070 1.00 96.00 108 ASP A O 1
ATOM 826 N N . GLY A 1 109 ? 10.589 -5.456 -10.869 1.00 94.06 109 GLY A N 1
ATOM 827 C CA . GLY A 1 109 ? 11.378 -5.905 -12.017 1.00 94.06 109 GLY A CA 1
ATOM 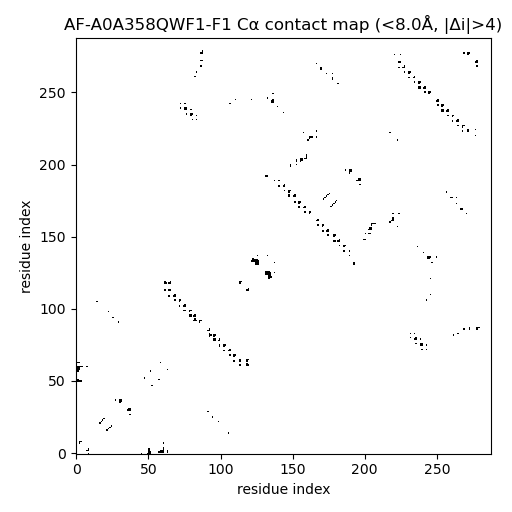828 C C . GLY A 1 109 ? 11.782 -4.750 -12.938 1.00 94.06 109 GLY A C 1
ATOM 829 O O . GLY A 1 109 ? 12.947 -4.648 -13.317 1.00 94.06 109 GLY A O 1
ATOM 830 N N . LEU A 1 110 ? 10.850 -3.837 -13.238 1.00 94.56 110 LEU A N 1
ATOM 831 C CA . LEU A 1 110 ? 11.123 -2.614 -14.004 1.00 94.56 110 LEU A CA 1
ATOM 832 C C . LEU A 1 110 ? 12.115 -1.691 -13.292 1.00 94.56 110 LEU A C 1
ATOM 834 O O . LEU A 1 110 ? 13.031 -1.168 -13.928 1.00 94.56 110 LEU A O 1
ATOM 838 N N . MET A 1 111 ? 11.945 -1.504 -11.982 1.00 95.06 111 MET A N 1
ATOM 839 C CA . MET A 1 111 ? 12.829 -0.669 -11.174 1.00 95.06 111 MET A CA 1
ATOM 840 C C . MET A 1 111 ? 14.260 -1.219 -11.171 1.00 95.06 111 MET A C 1
ATOM 842 O O . MET A 1 111 ? 15.206 -0.463 -11.388 1.00 95.06 111 MET A O 1
ATOM 846 N N . LEU A 1 112 ? 14.424 -2.533 -10.989 1.00 93.62 112 LEU A N 1
ATOM 847 C CA . LEU A 1 112 ? 15.724 -3.207 -11.026 1.00 93.62 112 LEU A CA 1
ATOM 848 C C . LEU A 1 112 ? 16.373 -3.106 -12.411 1.00 93.62 112 LEU A C 1
ATOM 850 O O . LEU A 1 112 ? 17.531 -2.700 -12.517 1.00 93.62 112 LEU A O 1
ATOM 854 N N . LEU A 1 113 ? 15.617 -3.419 -13.468 1.00 93.31 113 LEU A N 1
ATOM 855 C CA . LEU A 1 113 ? 16.102 -3.383 -14.848 1.00 93.31 113 LEU A CA 1
ATOM 856 C C . LEU A 1 113 ? 16.573 -1.980 -15.248 1.00 93.31 113 LEU A C 1
ATOM 858 O O . LEU A 1 113 ? 17.659 -1.827 -15.811 1.00 93.31 113 LEU A O 1
ATOM 862 N N . GLY A 1 114 ? 15.770 -0.956 -14.949 1.00 93.44 114 GLY A N 1
ATOM 863 C CA . GLY A 1 114 ? 16.093 0.423 -15.300 1.00 93.44 114 GLY A CA 1
ATOM 864 C C . GLY A 1 114 ? 17.191 1.032 -14.431 1.00 93.44 114 GLY A C 1
ATOM 865 O O . GLY A 1 114 ? 18.058 1.723 -14.961 1.00 93.44 114 GLY A O 1
ATOM 866 N N . SER A 1 115 ? 17.239 0.712 -13.134 1.00 91.81 115 SER A N 1
ATOM 867 C CA . SER A 1 115 ? 18.320 1.176 -12.250 1.00 91.81 115 SER A CA 1
ATOM 868 C C . SER A 1 115 ? 19.671 0.580 -12.646 1.00 91.81 115 SER A C 1
ATOM 870 O O . SER A 1 115 ? 20.662 1.304 -12.710 1.00 91.81 115 SER A O 1
ATOM 872 N N . GLY A 1 116 ? 19.713 -0.711 -13.004 1.00 91.12 116 GLY A N 1
ATOM 873 C CA . GLY A 1 116 ? 20.926 -1.368 -13.508 1.00 91.12 116 GLY A CA 1
ATOM 874 C C . GLY A 1 116 ? 21.458 -0.773 -14.819 1.00 91.12 116 GLY A C 1
ATOM 875 O O . GLY A 1 116 ? 22.633 -0.932 -15.135 1.00 91.12 116 GLY A O 1
ATOM 876 N N . ARG A 1 117 ? 20.608 -0.050 -15.557 1.00 91.38 117 ARG A N 1
ATOM 877 C CA . ARG A 1 117 ? 20.935 0.648 -16.809 1.00 91.38 117 ARG A CA 1
ATOM 878 C C . ARG A 1 117 ? 21.088 2.157 -16.648 1.00 91.38 117 ARG A C 1
ATOM 880 O O . ARG A 1 117 ? 21.245 2.846 -17.648 1.00 91.38 117 ARG A O 1
ATOM 887 N N . GLN A 1 118 ? 21.010 2.674 -15.419 1.00 91.38 118 GLN A N 1
ATOM 888 C CA . 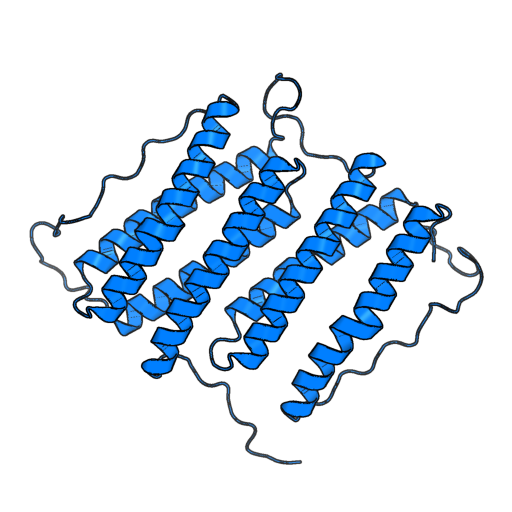GLN A 1 118 ? 21.019 4.115 -15.138 1.00 91.38 118 GLN A CA 1
ATOM 889 C C . GLN A 1 118 ? 19.938 4.885 -15.920 1.00 91.38 118 GLN A C 1
ATOM 891 O O . GLN A 1 118 ? 20.087 6.066 -16.211 1.00 91.38 118 GLN A O 1
ATOM 896 N N . ALA A 1 119 ? 18.822 4.221 -16.235 1.00 92.44 119 ALA A N 1
ATOM 897 C CA . ALA A 1 119 ? 17.731 4.800 -17.015 1.00 92.44 119 ALA A CA 1
ATOM 898 C C . ALA A 1 119 ? 16.888 5.806 -16.212 1.00 92.44 119 ALA A C 1
ATOM 900 O O . ALA A 1 119 ? 15.973 6.431 -16.748 1.00 92.44 119 ALA A O 1
ATOM 901 N N . PHE A 1 120 ? 17.146 5.938 -14.912 1.00 92.12 120 PHE A N 1
ATOM 902 C CA . PHE A 1 120 ? 16.393 6.801 -14.016 1.00 92.12 120 PHE A CA 1
ATOM 903 C C . PHE A 1 120 ? 17.308 7.817 -13.347 1.00 92.12 120 PHE A C 1
ATOM 905 O O . PHE A 1 120 ? 18.453 7.526 -13.010 1.00 92.12 120 PHE A O 1
ATOM 912 N N . THR A 1 121 ? 16.762 9.004 -13.108 1.00 89.75 121 THR A N 1
ATOM 913 C CA . THR A 1 121 ? 17.435 10.075 -12.378 1.00 89.75 121 THR A CA 1
ATOM 914 C C . THR A 1 121 ? 16.760 10.203 -11.014 1.00 89.75 121 THR A C 1
ATOM 916 O O . THR A 1 121 ? 15.717 10.857 -10.927 1.00 89.75 121 THR A O 1
ATOM 919 N N . PRO A 1 122 ? 17.277 9.543 -9.960 1.00 89.00 122 PRO A N 1
ATOM 920 C CA . PRO A 1 122 ? 16.711 9.697 -8.629 1.00 89.00 122 PRO A CA 1
ATOM 921 C C . PRO A 1 122 ? 16.890 11.140 -8.145 1.00 89.00 122 PRO A C 1
ATOM 923 O O . PRO A 1 122 ? 17.720 11.896 -8.658 1.00 89.00 122 PRO A O 1
ATOM 926 N N . ALA A 1 123 ? 16.123 11.518 -7.123 1.00 92.62 123 ALA A N 1
ATOM 927 C CA . ALA A 1 123 ? 16.379 12.757 -6.401 1.00 92.62 123 ALA A CA 1
ATOM 928 C C . ALA A 1 123 ? 17.827 12.766 -5.856 1.00 92.62 123 ALA A C 1
ATOM 930 O O . ALA A 1 123 ? 18.422 11.699 -5.664 1.00 92.62 123 ALA A O 1
ATOM 931 N N . PRO A 1 124 ? 18.418 13.945 -5.595 1.00 94.75 124 PRO A N 1
ATOM 932 C CA . PRO A 1 124 ? 19.755 14.003 -5.021 1.00 94.75 124 PRO A CA 1
ATOM 933 C C . PRO A 1 124 ? 19.797 13.308 -3.647 1.00 94.75 124 PRO A C 1
ATOM 935 O O . PRO A 1 124 ? 18.769 13.242 -2.957 1.00 94.75 124 PRO A O 1
ATOM 938 N N . PRO A 1 125 ? 20.971 12.794 -3.237 1.00 95.62 125 PRO A N 1
ATOM 939 C CA . PRO A 1 125 ? 21.141 12.189 -1.923 1.00 95.62 125 PRO A CA 1
ATOM 940 C C . PRO A 1 125 ? 20.843 13.217 -0.826 1.00 95.62 125 PRO A C 1
ATOM 942 O O . PRO A 1 125 ? 21.190 14.392 -0.938 1.00 95.62 125 PRO A O 1
ATOM 945 N N . ALA A 1 126 ? 20.180 12.772 0.237 1.00 95.62 126 ALA A N 1
ATOM 946 C CA . ALA A 1 126 ? 19.763 13.625 1.341 1.00 95.62 126 ALA A CA 1
ATOM 947 C C . ALA A 1 126 ? 20.906 13.933 2.321 1.00 95.62 126 ALA A C 1
ATOM 949 O O . ALA A 1 126 ? 20.841 14.910 3.065 1.00 95.62 126 ALA A O 1
ATOM 950 N N . THR A 1 127 ? 21.959 13.114 2.317 1.00 92.19 127 THR A N 1
ATOM 951 C CA . THR A 1 127 ? 23.185 13.328 3.092 1.00 92.19 127 THR A CA 1
ATOM 952 C C . THR A 1 127 ? 24.411 13.029 2.227 1.00 92.19 127 THR A C 1
ATOM 954 O O . THR A 1 127 ? 24.300 12.464 1.141 1.00 92.19 127 THR A O 1
ATOM 957 N N . ALA A 1 128 ? 25.602 13.404 2.701 1.00 90.62 128 ALA A N 1
ATOM 958 C CA . ALA A 1 128 ? 26.862 13.101 2.016 1.00 90.62 128 ALA A CA 1
ATOM 959 C C . ALA A 1 128 ? 27.322 11.638 2.194 1.00 90.62 128 ALA A C 1
ATOM 961 O O . ALA A 1 128 ? 28.361 11.251 1.657 1.00 90.62 128 ALA A O 1
ATOM 962 N N . SER A 1 129 ? 26.589 10.831 2.968 1.00 89.81 129 SER A N 1
ATOM 963 C CA . SER A 1 129 ? 26.962 9.448 3.255 1.00 89.81 129 SER A CA 1
ATOM 964 C C . SER A 1 129 ? 26.838 8.565 2.004 1.00 89.81 129 SER A C 1
ATOM 966 O O . SER A 1 129 ? 25.858 8.677 1.261 1.00 89.81 129 SER A O 1
ATOM 968 N N . PRO A 1 130 ? 27.786 7.643 1.755 1.00 88.19 130 PRO A N 1
ATOM 969 C CA . PRO A 1 130 ? 27.656 6.672 0.673 1.00 88.19 130 PRO A CA 1
ATOM 970 C C . PRO A 1 130 ? 26.378 5.837 0.824 1.00 88.19 130 PRO A C 1
ATOM 972 O O . PRO A 1 130 ? 26.129 5.275 1.888 1.00 88.19 130 PRO A O 1
ATOM 975 N N . GLY A 1 131 ? 25.571 5.747 -0.237 1.00 88.38 131 GLY A N 1
ATOM 976 C CA . GLY A 1 131 ? 24.311 4.990 -0.218 1.00 88.38 131 GLY A CA 1
ATOM 977 C C . GLY A 1 131 ? 23.177 5.638 0.586 1.00 88.38 131 GLY A C 1
ATOM 978 O O . GLY A 1 131 ? 22.182 4.963 0.864 1.00 88.38 131 GLY A O 1
ATOM 979 N N . ALA A 1 132 ? 23.313 6.920 0.948 1.00 93.69 132 ALA A N 1
ATOM 980 C CA . ALA A 1 132 ? 22.265 7.685 1.612 1.00 93.69 132 ALA A CA 1
ATOM 981 C C . ALA A 1 132 ? 20.937 7.615 0.853 1.00 93.69 132 ALA A C 1
ATOM 983 O O . ALA A 1 132 ? 20.909 7.562 -0.382 1.00 93.69 132 ALA A O 1
ATOM 984 N N . LEU A 1 133 ? 19.837 7.683 1.602 1.00 96.50 133 LEU A N 1
ATOM 985 C CA . LEU A 1 133 ? 18.527 7.937 1.011 1.00 96.50 133 LEU A CA 1
ATOM 986 C C . LEU A 1 133 ? 18.548 9.179 0.130 1.00 96.50 133 LEU A C 1
ATOM 988 O O . LEU A 1 133 ? 19.223 10.165 0.436 1.00 96.50 133 LEU A O 1
ATOM 992 N N . ASN A 1 134 ? 17.757 9.159 -0.938 1.00 95.69 134 ASN A N 1
ATOM 993 C CA . ASN A 1 134 ? 17.507 10.380 -1.692 1.00 95.69 134 ASN A CA 1
ATOM 994 C C . ASN A 1 134 ? 16.472 11.275 -0.989 1.00 95.69 134 ASN A C 1
ATOM 996 O O . ASN A 1 134 ? 15.684 10.807 -0.166 1.00 95.69 134 ASN A O 1
ATOM 1000 N N . LEU A 1 135 ? 16.454 12.573 -1.316 1.00 96.19 135 LEU A N 1
ATOM 1001 C CA . LEU A 1 135 ? 15.517 13.530 -0.706 1.00 96.19 135 LEU A CA 1
ATOM 1002 C C . LEU A 1 135 ? 14.044 13.116 -0.856 1.00 96.19 135 LEU A C 1
ATOM 1004 O O . LEU A 1 135 ? 13.243 13.387 0.037 1.00 96.19 135 LEU A O 1
ATOM 1008 N N . GLY A 1 136 ? 13.689 12.452 -1.959 1.00 96.00 136 GLY A N 1
ATOM 1009 C CA . GLY A 1 136 ? 12.342 11.929 -2.173 1.00 96.00 136 GLY A CA 1
ATOM 1010 C C . GLY A 1 136 ? 11.994 10.825 -1.177 1.00 96.00 136 GLY A C 1
ATOM 1011 O O . GLY A 1 136 ? 10.948 10.882 -0.546 1.00 96.00 136 GLY A O 1
ATOM 1012 N N . GLU A 1 137 ? 12.886 9.860 -0.966 1.00 97.12 137 GLU A N 1
ATOM 1013 C CA . GLU A 1 137 ? 12.685 8.772 0.002 1.00 97.12 137 GLU A CA 1
ATOM 1014 C C . GLU A 1 137 ? 12.603 9.281 1.440 1.00 97.12 137 GLU A C 1
ATOM 1016 O O . GLU A 1 137 ? 11.745 8.833 2.198 1.00 97.12 137 GLU A O 1
ATOM 1021 N N . VAL A 1 138 ? 13.439 10.258 1.805 1.00 97.19 138 VAL A N 1
ATOM 1022 C CA . VAL A 1 138 ? 13.352 10.905 3.122 1.00 97.19 138 VAL A CA 1
ATOM 1023 C C . VAL A 1 138 ? 12.001 11.590 3.292 1.00 97.19 138 VAL A C 1
ATOM 1025 O O . VAL A 1 138 ? 11.357 11.400 4.322 1.00 97.19 138 VAL A O 1
ATOM 1028 N N . TYR A 1 139 ? 11.539 12.335 2.283 1.00 96.25 139 TYR A N 1
ATOM 1029 C CA . TYR A 1 139 ? 10.220 12.965 2.311 1.00 96.25 139 TYR A CA 1
ATOM 1030 C C . TYR A 1 139 ? 9.094 11.935 2.469 1.00 96.25 139 TYR A C 1
ATOM 1032 O O . TYR A 1 139 ? 8.234 12.117 3.325 1.00 96.25 139 TYR A O 1
ATOM 1040 N N . LEU A 1 140 ? 9.121 10.833 1.713 1.00 96.94 140 LEU A N 1
ATOM 1041 C CA . LEU A 1 140 ? 8.109 9.774 1.799 1.00 96.94 140 LEU A CA 1
ATOM 1042 C C . LEU A 1 140 ? 8.057 9.147 3.199 1.00 96.94 140 LEU A C 1
ATOM 1044 O O . LEU A 1 140 ? 6.979 8.997 3.771 1.00 96.94 140 LEU A O 1
ATOM 1048 N N . LEU A 1 141 ? 9.214 8.810 3.778 1.00 97.88 141 LEU A N 1
ATOM 1049 C CA . LEU A 1 141 ? 9.285 8.273 5.141 1.00 97.88 141 LEU A CA 1
ATOM 1050 C C . LEU A 1 141 ? 8.797 9.293 6.176 1.00 97.88 141 LEU A C 1
ATOM 1052 O O . LEU A 1 141 ? 8.107 8.925 7.126 1.00 97.88 141 LEU A O 1
ATOM 1056 N N . TRP A 1 142 ? 9.125 10.571 5.988 1.00 96.56 142 TRP A N 1
ATOM 1057 C CA . TRP A 1 142 ? 8.684 11.650 6.867 1.00 96.56 142 TRP A CA 1
ATOM 1058 C C . TRP A 1 142 ? 7.171 11.882 6.810 1.00 96.56 142 TRP A C 1
ATOM 1060 O O . TRP A 1 142 ? 6.525 12.071 7.842 1.00 96.56 142 TRP A O 1
ATOM 1070 N N . ASP A 1 143 ? 6.588 11.838 5.615 1.00 95.69 143 ASP A N 1
ATOM 1071 C CA . ASP A 1 143 ? 5.146 11.974 5.418 1.00 95.69 143 ASP A CA 1
ATOM 1072 C C . ASP A 1 143 ? 4.394 10.799 6.062 1.00 95.69 143 ASP A C 1
ATOM 1074 O O . ASP A 1 143 ? 3.470 10.990 6.860 1.00 95.69 143 ASP A O 1
ATOM 1078 N N . GLN A 1 144 ? 4.879 9.570 5.849 1.00 96.62 144 GLN A N 1
ATOM 1079 C CA . GLN A 1 144 ? 4.325 8.387 6.506 1.00 96.62 144 GLN A CA 1
ATOM 1080 C C . GLN A 1 144 ? 4.469 8.421 8.034 1.00 96.62 144 GLN A C 1
ATOM 1082 O O . GLN A 1 144 ? 3.560 7.983 8.744 1.00 96.62 144 GLN A O 1
ATOM 1087 N N . LEU A 1 145 ? 5.569 8.968 8.561 1.00 97.38 145 LEU A N 1
ATOM 1088 C CA . LEU A 1 145 ? 5.754 9.185 9.997 1.00 97.38 145 LEU A CA 1
ATOM 1089 C C . LEU A 1 145 ? 4.646 10.087 10.568 1.00 97.38 145 LEU A C 1
ATOM 1091 O O . LEU A 1 145 ? 3.989 9.730 11.551 1.00 97.38 145 LEU A O 1
ATOM 1095 N N . GLY A 1 146 ? 4.398 11.233 9.926 1.00 95.88 146 GLY A N 1
ATOM 1096 C CA . GLY A 1 146 ? 3.333 12.163 10.314 1.00 95.88 146 GLY A CA 1
ATOM 1097 C C . GLY A 1 146 ? 1.937 11.537 10.224 1.00 95.88 146 GLY A C 1
ATOM 1098 O O . GLY A 1 146 ? 1.112 11.684 11.137 1.00 95.88 146 GLY A O 1
ATOM 1099 N N . PHE A 1 147 ? 1.690 10.762 9.168 1.00 96.19 147 PHE A N 1
ATOM 1100 C CA . PHE A 1 147 ? 0.457 9.998 9.008 1.00 96.19 147 PHE A CA 1
ATOM 1101 C C . PHE A 1 147 ? 0.261 8.973 10.138 1.00 96.19 147 PHE A C 1
ATOM 1103 O O . PHE A 1 147 ? -0.834 8.861 10.703 1.00 96.19 147 PHE A O 1
ATOM 1110 N N . ARG A 1 148 ? 1.319 8.254 10.540 1.00 97.00 148 ARG A N 1
ATOM 1111 C CA . ARG A 1 148 ? 1.252 7.268 11.632 1.00 97.00 148 ARG A CA 1
ATOM 1112 C C . ARG A 1 148 ? 1.020 7.903 12.992 1.00 97.00 148 ARG A C 1
ATOM 1114 O O . ARG A 1 148 ? 0.216 7.371 13.757 1.00 97.00 148 ARG A O 1
ATOM 1121 N N . HIS A 1 149 ? 1.616 9.062 13.268 1.00 96.88 149 HIS A N 1
ATOM 1122 C CA . HIS A 1 149 ? 1.291 9.839 14.466 1.00 96.88 149 HIS A CA 1
ATOM 1123 C C . HIS A 1 149 ? -0.207 10.156 14.544 1.00 96.88 149 HIS A C 1
ATOM 1125 O O . HIS A 1 149 ? -0.842 9.908 15.570 1.00 96.88 149 HIS A O 1
ATOM 1131 N N . SER A 1 150 ? -0.790 10.631 13.442 1.00 95.62 150 SER A N 1
ATOM 1132 C CA . SER A 1 150 ? -2.224 10.937 13.372 1.00 95.62 150 SER A CA 1
ATOM 1133 C C . SER A 1 150 ? -3.086 9.681 13.528 1.00 95.62 150 SER A C 1
ATOM 1135 O O . SER A 1 150 ? -4.061 9.684 14.280 1.00 95.62 150 SER A O 1
ATOM 1137 N N . THR A 1 151 ? -2.691 8.582 12.882 1.00 96.50 151 THR A N 1
ATOM 1138 C CA . THR A 1 151 ? -3.383 7.286 12.956 1.00 96.50 151 THR A CA 1
ATOM 1139 C C . THR A 1 151 ? -3.435 6.751 14.386 1.00 96.50 151 THR A C 1
ATOM 1141 O O . THR A 1 151 ? -4.501 6.359 14.852 1.00 96.50 151 THR A O 1
ATOM 1144 N N . ILE A 1 152 ? -2.310 6.769 15.107 1.00 97.19 152 ILE A N 1
ATOM 1145 C CA . ILE A 1 152 ? -2.233 6.304 16.500 1.00 97.19 152 ILE A CA 1
ATOM 1146 C C . ILE A 1 152 ? -3.160 7.131 17.387 1.00 97.19 152 ILE A C 1
ATOM 1148 O O . ILE A 1 152 ? -3.983 6.573 18.108 1.00 97.19 152 ILE A O 1
ATOM 1152 N N . VAL A 1 153 ? -3.096 8.459 17.273 1.00 94.81 153 VAL A N 1
ATOM 1153 C CA . VAL A 1 153 ? -3.954 9.369 18.041 1.00 94.81 153 VAL A CA 1
ATOM 1154 C C . VAL A 1 153 ? -5.440 9.105 17.779 1.00 94.81 153 VAL A C 1
ATOM 1156 O O . VAL A 1 153 ? -6.242 9.106 18.720 1.00 94.81 153 VAL A O 1
ATOM 1159 N N . LEU A 1 154 ? -5.821 8.878 16.519 1.00 94.19 154 LEU A N 1
ATOM 1160 C CA . LEU A 1 154 ? -7.197 8.556 16.139 1.00 94.19 154 LEU A CA 1
ATOM 1161 C C . LEU A 1 154 ? -7.637 7.211 16.718 1.00 94.19 154 LEU A C 1
ATOM 1163 O O . LEU A 1 154 ? -8.685 7.149 17.359 1.00 94.19 154 LEU A O 1
ATOM 1167 N N . LEU A 1 155 ? -6.827 6.162 16.562 1.00 96.62 155 LEU A N 1
ATOM 1168 C CA . LEU A 1 155 ? -7.140 4.829 17.074 1.00 96.62 155 LEU A CA 1
ATOM 1169 C C . LEU A 1 155 ? -7.279 4.825 18.597 1.00 96.62 155 LEU A C 1
ATOM 1171 O O . LEU A 1 155 ? -8.294 4.355 19.098 1.00 96.62 155 LEU A O 1
ATOM 1175 N N . GLU A 1 156 ? -6.341 5.420 19.339 1.00 94.69 156 GLU A N 1
ATOM 1176 C CA . GLU A 1 156 ? -6.447 5.547 20.799 1.00 94.69 156 GLU A CA 1
ATOM 1177 C C . GLU A 1 156 ? -7.720 6.308 21.211 1.00 94.69 156 GLU A C 1
ATOM 1179 O O . GLU A 1 156 ? -8.430 5.914 22.141 1.00 94.69 156 GLU A O 1
ATOM 1184 N N . THR A 1 157 ? -8.052 7.384 20.488 1.00 91.31 157 THR A N 1
ATOM 1185 C CA . THR A 1 157 ? -9.288 8.144 20.721 1.00 91.31 157 THR A CA 1
ATOM 1186 C C . THR A 1 157 ? -10.518 7.262 20.495 1.00 91.31 157 THR A C 1
ATOM 1188 O O . THR A 1 157 ? -11.419 7.243 21.335 1.00 91.31 157 THR A O 1
ATOM 1191 N N . TYR A 1 158 ? -10.571 6.502 19.403 1.00 93.62 158 TYR A N 1
ATOM 1192 C CA . TYR A 1 158 ? -11.705 5.634 19.093 1.00 93.62 158 TYR A CA 1
ATOM 1193 C C . TYR A 1 158 ? -11.817 4.446 20.047 1.00 93.62 158 TYR A C 1
ATOM 1195 O O . TYR A 1 158 ? -12.919 4.160 20.508 1.00 93.62 158 TYR A O 1
ATOM 1203 N N . ILE A 1 159 ? -10.710 3.822 20.445 1.00 93.88 159 ILE A N 1
ATOM 1204 C CA . ILE A 1 159 ? -10.681 2.722 21.423 1.00 93.88 159 ILE A CA 1
ATOM 1205 C C . ILE A 1 159 ? -11.278 3.156 22.769 1.00 93.88 159 ILE A C 1
ATOM 1207 O O . ILE A 1 159 ? -12.010 2.391 23.402 1.00 93.88 159 ILE A O 1
ATOM 1211 N N . ASN A 1 160 ? -11.005 4.388 23.209 1.00 88.12 160 ASN A N 1
ATOM 1212 C CA . ASN A 1 160 ? -11.557 4.930 24.455 1.00 88.12 160 ASN A CA 1
ATOM 1213 C C . ASN A 1 160 ? -13.053 5.280 24.377 1.00 88.12 160 ASN A C 1
ATOM 1215 O O . ASN A 1 160 ? -13.714 5.340 25.417 1.00 88.12 160 ASN A O 1
ATOM 1219 N N . ASN A 1 161 ? -13.572 5.565 23.180 1.00 85.50 161 ASN A N 1
ATOM 1220 C CA . ASN A 1 161 ? -14.963 5.980 22.970 1.00 85.50 161 ASN A CA 1
ATOM 1221 C C . ASN A 1 161 ? -15.874 4.838 22.489 1.00 85.50 161 ASN A C 1
ATOM 1223 O O . ASN A 1 161 ? -17.089 4.925 22.655 1.00 85.50 161 ASN A O 1
ATOM 1227 N N . THR A 1 162 ? -15.295 3.762 21.956 1.00 90.25 162 THR A N 1
ATOM 1228 C CA . THR A 1 162 ? -16.012 2.583 21.462 1.00 90.25 162 THR A CA 1
ATOM 1229 C C . THR A 1 162 ? -16.457 1.700 22.622 1.00 90.25 162 THR A C 1
ATOM 1231 O O . THR A 1 162 ? -15.656 1.326 23.485 1.00 90.25 162 THR A O 1
ATOM 1234 N N . LYS A 1 163 ? -17.741 1.331 22.631 1.00 87.44 163 LYS A N 1
ATOM 1235 C CA . LYS A 1 163 ? -18.295 0.368 23.600 1.00 87.44 163 LYS A CA 1
ATOM 1236 C C . LYS A 1 163 ? -18.373 -1.044 23.032 1.00 87.44 163 LYS A C 1
ATOM 1238 O O . LYS A 1 163 ? -18.296 -2.009 23.788 1.00 87.44 163 LYS A O 1
ATOM 1243 N N . ASP A 1 164 ? -18.527 -1.156 21.719 1.00 94.00 164 ASP A N 1
ATOM 1244 C CA . ASP A 1 164 ? -18.558 -2.422 21.008 1.00 94.00 164 ASP A CA 1
ATOM 1245 C C . ASP A 1 164 ? -17.231 -3.182 21.140 1.00 94.00 164 ASP A C 1
ATOM 1247 O O . ASP A 1 164 ? -16.179 -2.742 20.678 1.00 94.00 164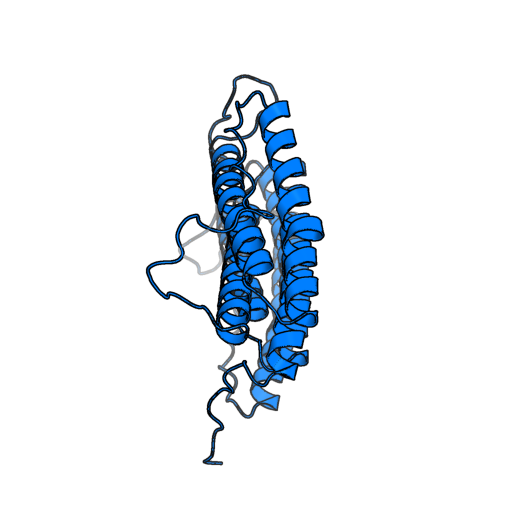 ASP A O 1
ATOM 1251 N N . VAL A 1 165 ? -17.291 -4.348 21.784 1.00 96.44 165 VAL A N 1
ATOM 1252 C CA . VAL A 1 165 ? -16.117 -5.177 22.091 1.00 96.44 165 VAL A CA 1
ATOM 1253 C C . VAL A 1 165 ? -15.454 -5.728 20.827 1.00 96.44 165 VAL A C 1
ATOM 1255 O O . VAL A 1 165 ? -14.230 -5.834 20.775 1.00 96.44 165 VAL A O 1
ATOM 1258 N N . GLU A 1 166 ? -16.241 -6.075 19.807 1.00 97.50 166 GLU A N 1
ATOM 1259 C CA . GLU A 1 166 ? -15.721 -6.622 18.552 1.00 97.50 166 GLU A CA 1
ATOM 1260 C C . GLU A 1 166 ? -15.014 -5.525 17.748 1.00 97.50 166 GLU A C 1
ATOM 1262 O O . GLU A 1 166 ? -13.883 -5.726 17.317 1.00 97.50 166 GLU A O 1
ATOM 1267 N N . LEU A 1 167 ? -15.619 -4.338 17.632 1.00 97.56 167 LEU A N 1
ATOM 1268 C CA . LEU A 1 167 ? -14.980 -3.187 16.994 1.00 97.56 167 LEU A CA 1
ATOM 1269 C C . LEU A 1 167 ? -13.718 -2.773 17.748 1.00 97.56 167 LEU A C 1
ATOM 1271 O O . LEU A 1 167 ? -12.675 -2.584 17.132 1.00 97.56 167 LEU A O 1
ATOM 1275 N N . LYS A 1 168 ? -13.783 -2.687 19.079 1.00 97.06 168 LYS A N 1
ATOM 1276 C CA . LYS A 1 168 ? -12.626 -2.329 19.900 1.00 97.06 168 LYS A CA 1
ATOM 1277 C C . LYS A 1 168 ? -11.447 -3.276 19.673 1.00 97.06 168 LYS A C 1
ATOM 1279 O O . LYS A 1 168 ? -10.326 -2.804 19.533 1.00 97.06 168 LYS A O 1
ATOM 1284 N N . LYS A 1 169 ? -11.702 -4.583 19.547 1.00 98.19 169 LYS A N 1
ATOM 1285 C CA . LYS A 1 169 ? -10.670 -5.577 19.220 1.00 98.19 169 LYS A CA 1
ATOM 1286 C C . LYS A 1 169 ? -10.010 -5.313 17.864 1.00 98.19 169 LYS A C 1
ATOM 1288 O O . LYS A 1 169 ? -8.793 -5.451 17.756 1.00 98.19 169 LYS A O 1
ATOM 1293 N N . GLU A 1 170 ? -10.783 -4.944 16.843 1.00 98.31 170 GLU A N 1
ATOM 1294 C CA . GLU A 1 170 ? -10.216 -4.597 15.534 1.00 98.31 170 GLU A CA 1
ATOM 1295 C C . GLU A 1 170 ? -9.426 -3.278 15.590 1.00 98.31 170 GLU A C 1
ATOM 1297 O O . GLU A 1 170 ? -8.341 -3.198 15.019 1.00 98.31 170 GLU A O 1
ATOM 1302 N N . LEU A 1 171 ? -9.886 -2.276 16.349 1.00 98.38 171 LEU A N 1
ATOM 1303 C CA . LEU A 1 171 ? -9.130 -1.036 16.569 1.00 98.38 171 LEU A CA 1
ATOM 1304 C C . LEU A 1 171 ? -7.810 -1.287 17.317 1.00 98.38 171 LEU A C 1
ATOM 1306 O O . LEU A 1 171 ? -6.772 -0.756 16.922 1.00 98.38 171 LEU A O 1
ATOM 1310 N N . ASP A 1 172 ? -7.830 -2.123 18.360 1.00 98.06 172 ASP A N 1
ATOM 1311 C CA . ASP A 1 172 ? -6.633 -2.547 19.098 1.00 98.06 172 ASP A CA 1
ATOM 1312 C C . ASP A 1 172 ? -5.657 -3.308 18.182 1.00 98.06 172 ASP A C 1
ATOM 1314 O O . ASP A 1 172 ? -4.440 -3.125 18.276 1.00 98.06 172 ASP A O 1
ATOM 1318 N N . TYR A 1 173 ? -6.169 -4.135 17.260 1.00 98.56 173 TYR A N 1
ATOM 1319 C CA . TYR A 1 173 ? -5.349 -4.777 16.231 1.00 98.56 173 TYR A CA 1
ATOM 1320 C C . TYR A 1 173 ? -4.685 -3.731 15.328 1.00 98.56 173 TYR A C 1
ATOM 1322 O O . TYR A 1 173 ? -3.465 -3.759 15.171 1.00 98.56 173 TYR A O 1
ATOM 1330 N N . GLY A 1 174 ? -5.451 -2.781 14.785 1.00 98.44 174 GLY A N 1
ATOM 1331 C CA . GLY A 1 174 ? -4.908 -1.695 13.967 1.00 98.44 174 GLY A CA 1
ATOM 1332 C C . GLY A 1 174 ? -3.831 -0.893 14.694 1.00 98.44 174 GLY A C 1
ATOM 1333 O O . GLY A 1 174 ? -2.790 -0.580 14.121 1.00 98.44 174 GLY A O 1
ATOM 1334 N N . LEU A 1 175 ? -4.029 -0.621 15.984 1.00 98.38 175 LEU A N 1
ATOM 1335 C CA . LEU A 1 175 ? -3.084 0.145 16.790 1.00 98.38 175 LEU A CA 1
ATOM 1336 C C . LEU A 1 175 ? -1.784 -0.634 17.028 1.00 98.38 175 LEU A C 1
ATOM 1338 O O . LEU A 1 175 ? -0.693 -0.146 16.732 1.00 98.38 175 LEU A O 1
ATOM 1342 N N . HIS A 1 176 ? -1.893 -1.856 17.551 1.00 98.19 176 HIS A N 1
ATOM 1343 C CA . HIS A 1 176 ? -0.750 -2.602 18.080 1.00 98.19 176 HIS A CA 1
ATOM 1344 C C . HIS A 1 176 ? -0.095 -3.562 17.087 1.00 98.19 176 HIS A C 1
ATOM 1346 O O . HIS A 1 176 ? 1.040 -3.981 17.312 1.00 98.19 176 HIS A O 1
ATOM 1352 N N . LYS A 1 177 ? -0.793 -3.955 16.019 1.00 98.38 177 LYS A N 1
ATOM 1353 C CA . LYS A 1 177 ? -0.274 -4.880 15.000 1.00 98.38 177 LYS A CA 1
ATOM 1354 C C . LYS A 1 177 ? 0.058 -4.201 13.679 1.00 98.38 177 LYS A C 1
ATOM 1356 O O . LYS A 1 177 ? 0.792 -4.798 12.904 1.00 98.38 177 LYS A O 1
ATOM 1361 N N . VAL A 1 178 ? -0.424 -2.977 13.453 1.00 98.62 178 VAL A N 1
ATOM 1362 C CA . VAL A 1 178 ? -0.160 -2.220 12.221 1.00 98.62 178 VAL A CA 1
ATOM 1363 C C . VAL A 1 178 ? 0.524 -0.893 12.542 1.00 98.62 178 VAL A C 1
ATOM 1365 O O . VAL A 1 178 ? 1.710 -0.731 12.276 1.00 98.62 178 VAL A O 1
ATOM 1368 N N . ALA A 1 179 ? -0.171 0.051 13.179 1.00 98.31 179 ALA A N 1
ATOM 1369 C CA . ALA A 1 179 ? 0.304 1.429 13.282 1.00 98.31 179 ALA A CA 1
ATOM 1370 C C . ALA A 1 179 ? 1.608 1.580 14.090 1.00 98.31 179 ALA A C 1
ATOM 1372 O O . ALA A 1 179 ? 2.543 2.216 13.604 1.00 98.31 179 ALA A O 1
ATOM 1373 N N . PHE A 1 180 ? 1.702 0.989 15.289 1.00 98.12 180 PHE A N 1
ATOM 1374 C CA . PHE A 1 180 ? 2.925 1.061 16.103 1.00 98.12 180 PHE A CA 1
ATOM 1375 C C . PHE A 1 180 ? 4.131 0.348 15.466 1.00 98.12 180 PHE A C 1
ATOM 1377 O O . PHE A 1 180 ? 5.176 0.991 15.356 1.00 98.12 180 PHE A O 1
ATOM 1384 N N . PRO A 1 181 ? 4.027 -0.915 15.001 1.00 98.50 181 PRO A N 1
ATOM 1385 C CA . PRO A 1 181 ? 5.151 -1.582 14.341 1.00 98.50 181 PRO A CA 1
ATOM 1386 C C . PRO A 1 181 ? 5.673 -0.831 13.113 1.00 98.50 181 PRO A C 1
ATOM 1388 O O . PRO A 1 181 ? 6.883 -0.745 12.907 1.00 98.50 181 PRO A O 1
ATOM 1391 N N . GLN A 1 182 ? 4.781 -0.263 12.298 1.00 98.56 182 GLN A N 1
ATOM 1392 C CA . GLN A 1 182 ? 5.199 0.520 11.137 1.00 98.56 182 GLN A CA 1
ATOM 1393 C C . GLN A 1 182 ? 5.867 1.832 11.535 1.00 98.56 182 GLN A C 1
ATOM 1395 O O . GLN A 1 182 ? 6.911 2.168 10.980 1.00 98.56 182 GLN A O 1
ATOM 1400 N N . LEU A 1 183 ? 5.312 2.537 12.529 1.00 98.31 183 LEU A N 1
ATOM 1401 C CA . LEU A 1 183 ? 5.937 3.727 13.100 1.00 98.31 183 LEU A CA 1
ATOM 1402 C C . LEU A 1 183 ? 7.368 3.422 13.561 1.00 98.31 183 LEU A C 1
ATOM 1404 O O . LEU A 1 183 ? 8.297 4.114 13.167 1.00 98.31 183 LEU A O 1
ATOM 1408 N N . GLU A 1 184 ? 7.560 2.361 14.345 1.00 98.12 184 GLU A N 1
ATOM 1409 C CA . GLU A 1 184 ? 8.878 1.956 14.851 1.00 98.12 184 GLU A CA 1
ATOM 1410 C C . GLU A 1 184 ? 9.882 1.683 13.732 1.00 98.12 184 GLU A C 1
ATOM 1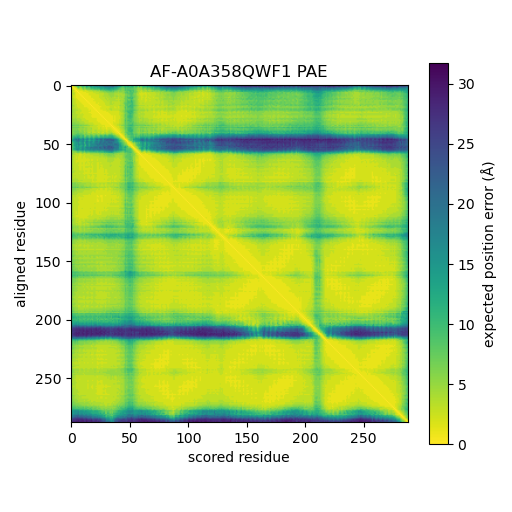412 O O . GLU A 1 184 ? 11.016 2.163 13.795 1.00 98.12 184 GLU A O 1
ATOM 1417 N N . LYS A 1 185 ? 9.461 0.961 12.687 1.00 98.56 185 LYS A N 1
ATOM 1418 C CA . LYS A 1 185 ? 10.302 0.703 11.514 1.00 98.56 185 LYS A CA 1
ATOM 1419 C C . LYS A 1 185 ? 10.694 2.012 10.810 1.00 98.56 185 LYS A C 1
ATOM 1421 O O . LYS A 1 185 ? 11.872 2.195 10.523 1.00 98.56 185 LYS A O 1
ATOM 1426 N N . ILE A 1 186 ? 9.752 2.939 10.595 1.00 98.38 186 ILE A N 1
ATOM 1427 C CA . ILE A 1 186 ? 10.021 4.246 9.961 1.00 98.38 186 ILE A CA 1
ATOM 1428 C C . ILE A 1 186 ? 11.000 5.075 10.800 1.00 98.38 186 ILE A C 1
ATOM 1430 O O . ILE A 1 186 ? 11.988 5.587 10.275 1.00 98.38 186 ILE A O 1
ATOM 1434 N N . GLU A 1 187 ? 10.756 5.193 12.109 1.00 98.12 187 GLU A N 1
ATOM 1435 C CA . GLU A 1 187 ? 11.626 5.951 13.011 1.00 98.12 187 GLU A CA 1
ATOM 1436 C C . GLU A 1 187 ? 13.046 5.384 13.034 1.00 98.12 187 GLU A C 1
ATOM 1438 O O . GLU A 1 187 ? 14.012 6.144 13.048 1.00 98.12 187 GLU A O 1
ATOM 1443 N N . MET A 1 188 ? 13.179 4.055 13.060 1.00 97.81 188 MET A N 1
ATOM 1444 C CA . MET A 1 188 ? 14.476 3.391 13.048 1.00 97.81 188 MET A CA 1
ATOM 1445 C C . MET A 1 188 ? 15.207 3.635 11.727 1.00 97.81 188 MET A C 1
ATOM 1447 O O . MET A 1 188 ? 16.384 3.982 11.756 1.00 97.81 188 MET A O 1
ATOM 1451 N N . THR A 1 189 ? 14.519 3.529 10.588 1.00 97.56 189 THR A N 1
ATOM 1452 C CA . THR A 1 189 ? 15.104 3.843 9.278 1.00 97.56 189 THR A CA 1
ATOM 1453 C C . THR A 1 189 ? 15.603 5.287 9.226 1.00 97.56 189 THR A C 1
ATOM 1455 O O . THR A 1 189 ? 16.760 5.513 8.888 1.00 97.56 189 THR A O 1
ATOM 1458 N N . LEU A 1 190 ? 14.787 6.265 9.635 1.00 96.94 190 LEU A N 1
ATOM 1459 C CA . LEU A 1 190 ? 15.187 7.677 9.647 1.00 96.94 190 LEU A CA 1
ATOM 1460 C C . LEU A 1 190 ? 16.375 7.944 10.589 1.00 96.94 190 LEU A C 1
ATOM 1462 O O . LEU A 1 190 ? 17.311 8.644 10.208 1.00 96.94 190 LEU A O 1
ATOM 1466 N N . LYS A 1 191 ? 16.378 7.353 11.792 1.00 96.19 191 LYS A N 1
ATOM 1467 C CA . LYS A 1 191 ? 17.488 7.483 12.755 1.00 96.19 191 LYS A CA 1
ATOM 1468 C C . LYS A 1 191 ? 18.785 6.876 12.227 1.00 96.19 191 LYS A C 1
ATOM 1470 O O . LYS A 1 191 ? 19.839 7.486 12.386 1.00 96.19 191 LYS A O 1
ATOM 1475 N N . ASN A 1 192 ? 18.714 5.706 11.592 1.00 94.94 192 ASN A N 1
ATOM 1476 C CA . ASN A 1 192 ? 19.879 5.031 11.014 1.00 94.94 192 ASN A CA 1
ATOM 1477 C C . ASN A 1 192 ? 20.505 5.839 9.867 1.00 94.94 192 ASN A C 1
ATOM 1479 O O . ASN A 1 192 ? 21.710 5.769 9.653 1.00 94.94 192 ASN A O 1
ATOM 1483 N N . GLU A 1 193 ? 19.701 6.645 9.175 1.00 95.00 193 GLU A N 1
ATOM 1484 C CA . GLU A 1 193 ? 20.143 7.575 8.128 1.00 95.00 193 GLU A CA 1
ATOM 1485 C C . GLU A 1 193 ? 20.612 8.935 8.683 1.00 95.00 193 GLU A C 1
ATOM 1487 O O . GLU A 1 193 ? 21.008 9.819 7.924 1.00 95.00 193 GLU A O 1
ATOM 1492 N N . GLY A 1 194 ? 20.592 9.113 10.009 1.00 94.00 194 GLY A N 1
ATOM 1493 C CA . GLY A 1 194 ? 21.066 10.318 10.690 1.00 94.00 194 GLY A CA 1
ATOM 1494 C C . GLY A 1 194 ? 20.034 11.441 10.819 1.00 94.00 194 GLY A C 1
ATOM 1495 O O . GLY A 1 194 ? 20.399 12.553 11.203 1.00 94.00 194 GLY A O 1
ATOM 1496 N N . PHE A 1 195 ? 18.755 11.185 10.533 1.00 95.31 195 PHE A N 1
ATOM 1497 C CA . PHE A 1 195 ? 17.695 12.180 10.698 1.00 95.31 195 PHE A CA 1
ATOM 1498 C C . PHE A 1 195 ? 17.163 12.211 12.131 1.00 95.31 195 PHE A C 1
ATOM 1500 O O . PHE A 1 195 ? 16.984 11.185 12.793 1.00 95.31 195 PHE A O 1
ATOM 1507 N N . THR A 1 196 ? 16.857 13.416 12.610 1.00 93.62 196 THR A N 1
ATOM 1508 C CA . THR A 1 196 ? 16.111 13.594 13.855 1.00 93.62 196 THR A CA 1
ATOM 1509 C C . THR A 1 196 ? 14.655 13.221 13.627 1.00 93.62 196 THR A C 1
ATOM 1511 O O . THR A 1 196 ? 14.065 13.570 12.614 1.00 93.62 196 THR A O 1
ATOM 1514 N N . VAL A 1 197 ? 14.058 12.514 14.580 1.00 94.44 197 VAL A N 1
ATOM 1515 C CA . VAL A 1 197 ? 12.652 12.108 14.508 1.00 94.44 197 VAL A CA 1
ATOM 1516 C C . VAL A 1 197 ? 11.862 12.940 15.523 1.00 94.44 197 VAL A C 1
ATOM 1518 O O . VAL A 1 197 ? 12.303 13.039 16.673 1.00 94.44 197 VAL A O 1
ATOM 1521 N N . PRO A 1 198 ? 10.724 13.554 15.143 1.00 91.50 198 PRO A N 1
ATOM 1522 C CA . PRO A 1 198 ? 9.867 14.275 16.077 1.00 91.50 198 PRO A CA 1
ATOM 1523 C C . PRO A 1 198 ? 9.399 13.377 17.225 1.00 91.50 198 PRO A C 1
ATOM 1525 O O . PRO A 1 198 ? 9.249 12.166 17.074 1.00 91.50 198 PRO A O 1
ATOM 1528 N N . ALA A 1 199 ? 9.126 13.984 18.380 1.00 91.00 199 ALA A N 1
ATOM 1529 C CA . ALA A 1 199 ? 8.545 13.257 19.499 1.00 91.00 199 ALA A CA 1
ATOM 1530 C C . ALA A 1 199 ? 7.191 12.645 19.101 1.00 91.00 199 ALA A C 1
ATOM 1532 O O . ALA A 1 199 ? 6.376 13.292 18.435 1.00 91.00 199 ALA A O 1
ATOM 1533 N N . ARG A 1 200 ? 6.947 11.406 19.543 1.00 92.69 200 ARG A N 1
ATOM 1534 C CA . ARG A 1 200 ? 5.646 10.751 19.376 1.00 92.69 200 ARG A CA 1
ATOM 1535 C C . ARG A 1 200 ? 4.549 11.575 20.063 1.00 92.69 200 ARG A C 1
ATOM 1537 O O . ARG A 1 200 ? 4.813 12.196 21.098 1.00 92.69 200 ARG A O 1
ATOM 1544 N N . PRO A 1 201 ? 3.315 11.567 19.536 1.00 89.38 201 PRO A N 1
ATOM 1545 C CA . PRO A 1 201 ? 2.195 12.215 20.201 1.00 89.38 201 PRO A CA 1
ATOM 1546 C C . PRO A 1 201 ? 1.966 11.614 21.593 1.00 89.38 201 PRO A C 1
ATOM 1548 O O . PRO A 1 201 ? 2.201 10.428 21.827 1.00 89.38 201 PRO A O 1
ATOM 1551 N N . VAL A 1 202 ? 1.482 12.442 22.520 1.00 87.69 202 VAL A N 1
ATOM 1552 C CA . VAL A 1 202 ? 1.110 11.988 23.864 1.00 87.69 202 VAL A CA 1
ATOM 1553 C C . VAL A 1 202 ? -0.023 10.972 23.744 1.00 87.69 202 VAL A C 1
ATOM 1555 O O . VAL A 1 202 ? -1.033 11.255 23.096 1.00 87.69 202 VAL A O 1
ATOM 1558 N N . SER A 1 203 ? 0.145 9.809 24.381 1.00 86.31 203 SER A N 1
ATOM 1559 C CA . SER A 1 203 ? -0.875 8.761 24.359 1.00 86.31 203 SER A CA 1
ATOM 1560 C C . SER A 1 203 ? -2.181 9.275 24.950 1.00 86.31 203 SER A C 1
ATOM 1562 O O . SER A 1 203 ? -2.213 9.813 26.058 1.00 86.31 203 SER A O 1
ATOM 1564 N N . ARG A 1 204 ? -3.269 9.062 24.217 1.00 82.88 204 ARG A N 1
ATOM 1565 C CA . ARG A 1 204 ? -4.632 9.352 24.661 1.00 82.88 204 ARG A CA 1
ATOM 1566 C C . ARG A 1 204 ? -5.262 8.174 25.383 1.00 82.88 204 ARG A C 1
ATOM 1568 O O . ARG A 1 204 ? -6.375 8.301 25.888 1.00 82.88 204 ARG A O 1
ATOM 1575 N N . MET A 1 205 ? -4.600 7.022 25.455 1.00 80.81 205 MET A N 1
ATOM 1576 C CA . MET A 1 205 ? -5.138 5.853 26.148 1.00 80.81 205 MET A CA 1
ATOM 1577 C C . MET A 1 205 ? -5.476 6.197 27.594 1.00 80.81 205 MET A C 1
ATOM 1579 O O . MET A 1 205 ? -4.670 6.780 28.315 1.00 80.81 205 MET A O 1
ATOM 1583 N N . ARG A 1 206 ? -6.688 5.828 28.026 1.00 75.75 206 ARG A N 1
ATOM 1584 C CA . ARG A 1 206 ? -7.196 6.100 29.384 1.00 75.75 206 ARG A CA 1
ATOM 1585 C C . ARG A 1 206 ? -7.300 7.592 29.744 1.00 75.75 206 ARG A C 1
ATOM 1587 O O . ARG A 1 206 ? -7.669 7.906 30.873 1.00 75.75 206 ARG A O 1
ATOM 1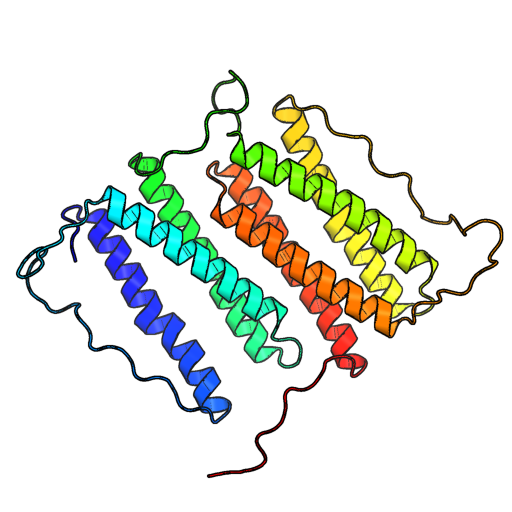594 N N . GLN A 1 207 ? -7.053 8.505 28.805 1.00 67.62 207 GLN A N 1
ATOM 1595 C CA . GLN A 1 207 ? -7.333 9.925 28.964 1.00 67.62 207 GLN A CA 1
ATOM 1596 C C . GLN A 1 207 ? -8.780 10.178 28.536 1.00 67.62 207 GLN A C 1
ATOM 1598 O O . GLN A 1 207 ? -9.122 10.159 27.355 1.00 67.62 207 GLN A O 1
ATOM 1603 N N . GLN A 1 208 ? -9.663 10.379 29.510 1.00 58.03 208 GLN A N 1
ATOM 1604 C CA . GLN A 1 208 ? -10.983 10.948 29.245 1.00 58.03 208 GLN A CA 1
ATOM 1605 C C . GLN A 1 208 ? -10.830 12.476 29.193 1.00 58.03 208 GLN A C 1
ATOM 1607 O O . GLN A 1 208 ? -10.129 13.020 30.049 1.00 58.03 208 GLN A O 1
ATOM 1612 N N . PRO A 1 209 ? -11.463 13.196 28.249 1.00 54.59 209 PRO A N 1
ATOM 1613 C CA . PRO A 1 209 ? -11.446 14.655 28.275 1.00 54.59 209 PRO A CA 1
ATOM 1614 C C . PRO A 1 209 ? -12.008 15.159 29.611 1.00 54.59 209 PRO A C 1
ATOM 1616 O O . PRO A 1 209 ? -13.100 14.748 30.018 1.00 54.59 209 PRO A O 1
ATOM 1619 N N . ALA A 1 210 ? -11.269 16.032 30.299 1.00 49.53 210 ALA A N 1
ATOM 1620 C CA . ALA A 1 210 ? -11.761 16.689 31.504 1.00 49.53 210 ALA A CA 1
ATOM 1621 C C . ALA A 1 210 ? -12.971 17.569 31.146 1.00 49.53 210 ALA A C 1
ATOM 1623 O O . ALA A 1 210 ? -12.920 18.323 30.179 1.00 49.53 210 ALA A O 1
ATOM 1624 N N . GLY A 1 211 ? -14.064 17.459 31.910 1.00 54.12 211 GLY A N 1
ATOM 1625 C CA . GLY A 1 211 ? -15.258 18.288 31.722 1.00 54.12 211 GLY A CA 1
ATOM 1626 C C . GLY A 1 211 ? -15.992 18.034 30.402 1.00 54.12 211 GLY A C 1
ATOM 1627 O O . GLY A 1 211 ? -16.032 18.918 29.556 1.00 54.12 211 GLY A O 1
ATOM 1628 N N . ARG A 1 212 ? -16.613 16.849 30.242 1.00 57.50 212 ARG A N 1
ATOM 1629 C CA . ARG A 1 212 ? -17.533 16.503 29.133 1.00 57.50 212 ARG A CA 1
ATOM 1630 C C . ARG A 1 212 ? -18.728 17.475 29.053 1.00 57.50 212 ARG A C 1
ATOM 1632 O O . ARG A 1 212 ? -19.849 17.135 29.422 1.00 57.50 212 ARG A O 1
ATOM 1639 N N . ILE A 1 213 ? -18.489 18.679 28.553 1.00 44.06 213 ILE A N 1
ATOM 1640 C CA . ILE A 1 213 ? -19.475 19.712 28.256 1.00 44.06 213 ILE A CA 1
ATOM 1641 C C . ILE A 1 213 ? -19.371 19.950 26.744 1.00 44.06 213 ILE A C 1
ATOM 1643 O O . ILE A 1 213 ? -18.531 20.712 26.286 1.00 44.06 213 ILE A O 1
ATOM 1647 N N . GLY A 1 214 ? -20.174 19.228 25.955 1.00 49.25 214 GLY A N 1
ATOM 1648 C CA . GLY A 1 214 ? -20.215 19.362 24.488 1.00 49.25 214 GLY A CA 1
ATOM 1649 C C . GLY A 1 214 ? -20.190 18.011 23.768 1.00 49.25 214 GLY A C 1
ATOM 1650 O O . GLY A 1 214 ? -19.179 17.319 23.738 1.00 49.25 214 GLY A O 1
ATOM 1651 N N . LYS A 1 215 ? -21.341 17.601 23.233 1.00 61.56 215 LYS A N 1
ATOM 1652 C CA . LYS A 1 215 ? -21.670 16.232 22.808 1.00 61.56 215 LYS A CA 1
ATOM 1653 C C . LYS A 1 215 ? -21.339 15.969 21.329 1.00 61.56 215 LYS A C 1
ATOM 1655 O O . LYS A 1 215 ? -22.251 15.967 20.509 1.00 61.56 215 LYS A O 1
ATOM 1660 N N . ILE A 1 216 ? -20.086 15.681 20.978 1.00 64.81 216 ILE A N 1
ATOM 1661 C CA . ILE A 1 216 ? -19.815 14.933 19.734 1.00 64.81 216 ILE A CA 1
ATOM 1662 C C . ILE A 1 216 ? -19.596 13.476 20.133 1.00 64.81 216 ILE A C 1
ATOM 1664 O O . ILE A 1 216 ? -18.543 13.108 20.646 1.00 64.81 216 ILE A O 1
ATOM 1668 N N . ILE A 1 217 ? -20.639 12.666 19.966 1.00 73.94 217 ILE A N 1
ATOM 1669 C CA . ILE A 1 217 ? -20.597 11.221 20.192 1.00 73.94 217 ILE A CA 1
ATOM 1670 C C . ILE A 1 217 ? -20.616 10.574 18.814 1.00 73.94 217 ILE A C 1
ATOM 1672 O O . ILE A 1 217 ? -21.639 10.630 18.137 1.00 73.94 217 ILE A O 1
ATOM 1676 N N . LEU A 1 218 ? -19.494 9.980 18.414 1.00 84.50 218 LEU A N 1
ATOM 1677 C CA . LEU A 1 218 ? -19.451 9.131 17.228 1.00 84.50 218 LEU A CA 1
ATOM 1678 C C . LEU A 1 218 ? -20.048 7.771 17.577 1.00 84.50 218 LEU A C 1
ATOM 1680 O O . LEU A 1 218 ? -19.703 7.169 18.595 1.00 84.50 218 LEU A O 1
ATOM 1684 N N . ARG A 1 219 ? -20.956 7.295 16.734 1.00 90.19 219 ARG A N 1
ATOM 1685 C CA . ARG A 1 219 ? -21.506 5.943 16.807 1.00 90.19 219 ARG A CA 1
ATOM 1686 C C . ARG A 1 219 ? -20.443 4.941 16.369 1.00 90.19 219 ARG A C 1
ATOM 1688 O O . ARG A 1 219 ? -19.638 5.234 15.490 1.00 90.19 219 ARG A O 1
ATOM 1695 N N . ASP A 1 220 ? -20.501 3.725 16.902 1.00 92.00 220 ASP A N 1
ATOM 1696 C CA . ASP A 1 220 ? -19.560 2.655 16.539 1.00 92.00 220 ASP A CA 1
ATOM 1697 C C . ASP A 1 220 ? -19.561 2.372 15.019 1.00 92.00 220 ASP A C 1
ATOM 1699 O O . ASP A 1 220 ? -18.522 2.074 14.436 1.00 92.00 220 ASP A O 1
ATOM 1703 N N . SER A 1 221 ? -20.705 2.541 14.343 1.00 93.25 221 SER A N 1
ATOM 1704 C CA . SER A 1 221 ? -20.795 2.458 12.878 1.00 93.25 221 SER A CA 1
ATOM 1705 C C . SER A 1 221 ? -20.035 3.578 12.163 1.00 93.25 221 SER A C 1
ATOM 1707 O O . SER A 1 221 ? -19.369 3.316 11.169 1.00 93.25 221 SER A O 1
ATOM 1709 N N . GLU A 1 222 ? -20.105 4.811 12.672 1.00 93.75 222 GLU A N 1
ATOM 1710 C CA . GLU A 1 222 ? -19.375 5.958 12.117 1.00 93.75 222 GLU A CA 1
ATOM 1711 C C . GLU A 1 222 ? -17.873 5.780 12.321 1.00 93.75 222 GLU A C 1
ATOM 1713 O O . GLU A 1 222 ? -17.102 6.001 11.394 1.00 93.75 222 GLU A O 1
ATOM 1718 N N . ILE A 1 223 ? -17.463 5.307 13.502 1.00 95.69 223 ILE A N 1
ATOM 1719 C CA . ILE A 1 223 ? -16.066 4.977 13.798 1.00 95.69 223 ILE A CA 1
ATOM 1720 C C . ILE A 1 223 ? -15.555 3.917 12.820 1.00 95.69 223 ILE A C 1
ATOM 1722 O O . ILE A 1 223 ? -14.513 4.117 12.201 1.00 95.69 223 ILE A O 1
ATOM 1726 N N . LEU A 1 224 ? -16.285 2.811 12.642 1.00 96.44 224 LEU A N 1
ATOM 1727 C CA . LEU A 1 224 ? -15.875 1.746 11.728 1.00 96.44 224 LEU A CA 1
ATOM 1728 C C . LEU A 1 224 ? -15.759 2.249 10.281 1.00 96.44 224 LEU A C 1
ATOM 1730 O O . LEU A 1 224 ? -14.748 1.981 9.635 1.00 96.44 224 LEU A O 1
ATOM 1734 N N . SER A 1 225 ? -16.730 3.022 9.786 1.00 95.50 225 SER A N 1
ATOM 1735 C CA . SER A 1 225 ? -16.655 3.614 8.444 1.00 95.50 225 SER A CA 1
ATOM 1736 C C . SER A 1 225 ? -15.469 4.570 8.292 1.00 95.50 225 SER A C 1
ATOM 1738 O O . SER A 1 225 ? -14.751 4.488 7.300 1.00 95.50 225 SER A O 1
ATOM 1740 N N . ILE A 1 226 ? -15.210 5.433 9.282 1.00 96.06 226 ILE A N 1
ATOM 1741 C CA . ILE A 1 226 ? -14.059 6.349 9.261 1.00 96.06 226 ILE A CA 1
ATOM 1742 C C . ILE A 1 226 ? -12.745 5.568 9.215 1.00 96.06 226 ILE A C 1
ATOM 1744 O O . ILE A 1 226 ? -11.855 5.916 8.442 1.00 96.06 226 ILE A O 1
ATOM 1748 N N . VAL A 1 227 ? -12.614 4.511 10.019 1.00 97.62 227 VAL A N 1
ATOM 1749 C CA . VAL A 1 227 ? -11.382 3.715 10.080 1.00 97.62 227 VAL A CA 1
ATOM 1750 C C . VAL A 1 227 ? -11.170 2.926 8.788 1.00 97.62 227 VAL A C 1
ATOM 1752 O O . VAL A 1 227 ? -10.044 2.881 8.306 1.00 97.62 227 VAL A O 1
ATOM 1755 N N . ILE A 1 228 ? -12.228 2.393 8.166 1.00 97.31 228 ILE A N 1
ATOM 1756 C CA . ILE A 1 228 ? -12.137 1.772 6.832 1.00 97.31 228 ILE A CA 1
ATOM 1757 C C . ILE A 1 228 ? -11.606 2.774 5.804 1.00 97.31 228 ILE A C 1
ATOM 1759 O O . ILE A 1 228 ? -10.640 2.468 5.106 1.00 97.31 228 ILE A O 1
ATOM 1763 N N . THR A 1 229 ? -12.181 3.977 5.747 1.00 96.62 229 THR A N 1
ATOM 1764 C CA . THR A 1 229 ? -11.728 5.028 4.826 1.00 96.62 229 THR A CA 1
ATOM 1765 C C . THR A 1 229 ? -10.286 5.448 5.110 1.00 96.62 229 THR A C 1
ATOM 1767 O O . THR A 1 229 ? -9.481 5.569 4.190 1.00 96.62 229 THR A O 1
ATOM 1770 N N . ALA A 1 230 ? -9.916 5.624 6.380 1.00 97.38 230 ALA A N 1
ATOM 1771 C CA . ALA A 1 230 ? -8.550 5.973 6.763 1.00 97.38 230 ALA A CA 1
ATOM 1772 C C . ALA A 1 230 ? -7.539 4.886 6.359 1.00 97.38 230 ALA A C 1
ATOM 1774 O O . ALA A 1 230 ? -6.452 5.206 5.883 1.00 97.38 230 ALA A O 1
ATOM 1775 N N . THR A 1 231 ? -7.904 3.608 6.486 1.00 98.19 231 THR A N 1
ATOM 1776 C CA . THR A 1 231 ? -7.079 2.480 6.040 1.00 98.19 231 THR A CA 1
ATOM 1777 C C . THR A 1 231 ? -6.959 2.417 4.512 1.00 98.19 231 THR A C 1
ATOM 1779 O O . THR A 1 231 ? -5.877 2.134 4.004 1.00 98.19 231 THR A O 1
ATOM 1782 N N . GLN A 1 232 ? -8.016 2.734 3.756 1.00 97.75 232 GLN A N 1
ATOM 1783 C CA . GLN A 1 232 ? -7.929 2.864 2.291 1.00 97.75 232 GLN A CA 1
ATOM 1784 C C . GLN A 1 232 ? -6.946 3.975 1.887 1.00 97.75 232 GLN A C 1
ATOM 1786 O O . GLN A 1 232 ? -6.112 3.769 1.008 1.00 97.75 232 GLN A O 1
ATOM 1791 N N . VAL A 1 233 ? -6.992 5.123 2.572 1.00 97.38 233 VAL A N 1
ATOM 1792 C CA . VAL A 1 233 ? -6.041 6.227 2.357 1.00 97.38 233 VAL A CA 1
ATOM 1793 C C . VAL A 1 233 ? -4.611 5.811 2.718 1.00 97.38 233 VAL A C 1
ATOM 1795 O O . VAL A 1 233 ? -3.681 6.139 1.985 1.00 97.38 233 VAL A O 1
ATOM 1798 N N . ALA A 1 234 ? -4.421 5.056 3.804 1.00 97.81 234 ALA A N 1
ATOM 1799 C CA . ALA A 1 234 ? -3.113 4.518 4.180 1.00 97.81 234 ALA A CA 1
ATOM 1800 C C . ALA A 1 234 ? -2.550 3.583 3.097 1.00 97.81 234 ALA A C 1
ATOM 1802 O O . ALA A 1 234 ? -1.382 3.693 2.730 1.00 97.81 234 ALA A O 1
ATOM 1803 N N . LEU A 1 235 ? -3.387 2.688 2.560 1.00 98.44 235 LEU A N 1
ATOM 1804 C CA . LEU A 1 235 ? -3.013 1.795 1.466 1.00 98.44 235 LEU A CA 1
ATOM 1805 C C . LEU A 1 235 ? -2.570 2.588 0.228 1.00 98.44 235 LEU A C 1
ATOM 1807 O O . LEU A 1 235 ? -1.502 2.309 -0.319 1.00 98.44 235 LEU A O 1
ATOM 1811 N N . ASP A 1 236 ? -3.343 3.599 -0.175 1.00 97.50 236 ASP A N 1
ATOM 1812 C CA . ASP A 1 236 ? -2.986 4.476 -1.293 1.00 97.50 236 ASP A CA 1
ATOM 1813 C C . ASP A 1 236 ? -1.649 5.196 -1.037 1.00 97.50 236 ASP A C 1
ATOM 1815 O O . ASP A 1 236 ? -0.791 5.233 -1.923 1.00 97.50 236 ASP A O 1
ATOM 1819 N N . LEU A 1 237 ? -1.424 5.719 0.174 1.00 97.88 237 LEU A N 1
ATOM 1820 C CA . LEU A 1 237 ? -0.173 6.387 0.554 1.00 97.88 237 LEU A CA 1
ATOM 1821 C C . LEU A 1 237 ? 1.046 5.458 0.412 1.00 97.88 237 LEU A C 1
ATOM 1823 O O . LEU A 1 237 ? 2.054 5.840 -0.195 1.00 97.88 237 LEU A O 1
ATOM 1827 N N . HIS A 1 238 ? 0.955 4.223 0.915 1.00 98.44 238 HIS A N 1
ATOM 1828 C CA . HIS A 1 238 ? 2.037 3.237 0.799 1.00 98.44 238 HIS A CA 1
ATOM 1829 C C . HIS A 1 238 ? 2.306 2.847 -0.642 1.00 98.44 238 HIS A C 1
ATOM 1831 O O . HIS A 1 238 ? 3.458 2.752 -1.054 1.00 98.44 238 HIS A O 1
ATOM 1837 N N . VAL A 1 239 ? 1.257 2.653 -1.435 1.00 98.31 239 VAL A N 1
ATOM 1838 C CA . VAL A 1 239 ? 1.396 2.249 -2.834 1.00 98.31 239 VAL A CA 1
ATOM 1839 C C . VAL A 1 239 ? 2.049 3.353 -3.672 1.00 98.31 239 VAL A C 1
ATOM 1841 O O . VAL A 1 239 ? 2.954 3.059 -4.455 1.00 98.31 239 VAL A O 1
ATOM 1844 N N . ASN A 1 240 ? 1.679 4.619 -3.456 1.00 97.69 240 ASN A N 1
ATOM 1845 C CA . ASN A 1 240 ? 2.347 5.757 -4.101 1.00 97.69 240 ASN A CA 1
ATOM 1846 C C . ASN A 1 240 ? 3.817 5.882 -3.664 1.00 97.69 240 ASN A C 1
ATOM 1848 O O . ASN A 1 240 ? 4.705 6.139 -4.484 1.00 97.69 240 ASN A O 1
ATOM 1852 N N . SER A 1 241 ? 4.089 5.647 -2.376 1.00 97.75 241 SER A N 1
ATOM 1853 C CA . SER A 1 241 ? 5.453 5.647 -1.841 1.00 97.75 241 SER A CA 1
ATOM 1854 C C . SER A 1 241 ? 6.292 4.526 -2.464 1.00 97.75 241 SER A C 1
ATOM 1856 O O . SER A 1 241 ? 7.430 4.757 -2.871 1.00 97.75 241 SER A O 1
ATOM 1858 N N . LEU A 1 242 ? 5.727 3.327 -2.631 1.00 98.00 242 LEU A N 1
ATOM 1859 C CA . LEU A 1 242 ? 6.387 2.202 -3.294 1.00 98.00 242 LEU A CA 1
ATOM 1860 C C . LEU A 1 242 ? 6.673 2.508 -4.767 1.00 98.00 242 LEU A C 1
ATOM 1862 O O . LEU A 1 242 ? 7.750 2.175 -5.261 1.00 98.00 242 LEU A O 1
ATOM 1866 N N . GLY A 1 243 ? 5.744 3.157 -5.470 1.00 96.06 243 GLY A N 1
ATOM 1867 C CA . GLY A 1 243 ? 5.935 3.567 -6.863 1.00 96.06 243 GLY A CA 1
ATOM 1868 C C . GLY A 1 243 ? 7.086 4.559 -7.062 1.00 96.06 243 GLY A C 1
ATOM 1869 O O . GLY A 1 243 ? 7.702 4.586 -8.124 1.00 96.06 243 GLY A O 1
ATOM 1870 N N . SER A 1 244 ? 7.416 5.328 -6.022 1.00 92.94 244 SER A N 1
ATOM 1871 C CA . SER A 1 244 ? 8.387 6.430 -6.085 1.00 92.94 244 SER A CA 1
ATOM 1872 C C . SER A 1 244 ? 9.733 6.125 -5.409 1.00 92.94 244 SER A C 1
ATOM 1874 O O . SER A 1 244 ? 10.667 6.916 -5.524 1.00 92.94 244 SER A O 1
ATOM 1876 N N . SER A 1 245 ? 9.849 4.996 -4.703 1.00 95.06 245 SER A N 1
ATOM 1877 C CA . SER A 1 245 ? 11.060 4.611 -3.958 1.00 95.06 245 SER A CA 1
ATOM 1878 C C . SER A 1 245 ? 12.071 3.885 -4.847 1.00 95.06 245 SER A C 1
ATOM 1880 O O . SER A 1 245 ? 11.686 3.043 -5.656 1.00 95.06 245 SER A O 1
ATOM 1882 N N . TYR A 1 246 ? 13.365 4.139 -4.670 1.00 93.50 246 TYR A N 1
ATOM 1883 C CA . TYR A 1 246 ? 14.431 3.586 -5.513 1.00 93.50 246 TYR A CA 1
ATOM 1884 C C . TYR A 1 246 ? 15.233 2.503 -4.791 1.00 93.50 246 TYR A C 1
ATOM 1886 O O . TYR A 1 246 ? 15.471 1.428 -5.343 1.00 93.50 246 TYR A O 1
ATOM 1894 N N . ARG A 1 247 ? 15.638 2.770 -3.549 1.00 94.06 247 ARG A N 1
ATOM 1895 C CA . ARG A 1 247 ? 16.504 1.899 -2.759 1.00 94.06 247 ARG A CA 1
ATOM 1896 C C . ARG A 1 247 ? 15.761 0.628 -2.357 1.00 94.06 247 ARG A C 1
ATOM 1898 O O . ARG A 1 247 ? 14.635 0.678 -1.860 1.00 94.06 247 ARG A O 1
ATOM 1905 N N . GLY A 1 248 ? 16.385 -0.525 -2.594 1.00 95.06 248 GLY A N 1
ATOM 1906 C CA . GLY A 1 248 ? 15.729 -1.830 -2.461 1.00 95.06 248 GLY A CA 1
ATOM 1907 C C . GLY A 1 248 ? 15.178 -2.113 -1.060 1.00 95.06 248 GLY A C 1
ATOM 1908 O O . GLY A 1 248 ? 14.057 -2.589 -0.931 1.00 95.06 248 GLY A O 1
ATOM 1909 N N . ASP A 1 249 ? 15.915 -1.758 -0.010 1.00 96.75 249 ASP A N 1
ATOM 1910 C CA . ASP A 1 249 ? 15.487 -1.908 1.386 1.00 96.75 249 ASP A CA 1
ATOM 1911 C C . ASP A 1 249 ? 14.257 -1.047 1.725 1.00 96.75 249 ASP A C 1
ATOM 1913 O O . ASP A 1 249 ? 13.343 -1.519 2.402 1.00 96.75 249 ASP A O 1
ATOM 1917 N N . ILE A 1 250 ? 14.183 0.183 1.207 1.00 97.81 250 ILE A N 1
ATOM 1918 C CA . ILE A 1 250 ? 13.019 1.065 1.375 1.00 97.81 250 ILE A CA 1
ATOM 1919 C C . ILE A 1 250 ? 11.809 0.527 0.619 1.00 97.81 250 ILE A C 1
ATOM 1921 O O . ILE A 1 250 ? 10.694 0.530 1.146 1.00 97.81 250 ILE A O 1
ATOM 1925 N N . ARG A 1 251 ? 12.018 0.004 -0.594 1.00 97.50 251 ARG A N 1
ATOM 1926 C CA . ARG A 1 251 ? 10.953 -0.659 -1.357 1.00 97.50 251 ARG A CA 1
ATOM 1927 C C . ARG A 1 251 ? 10.394 -1.863 -0.602 1.00 97.50 251 ARG A C 1
ATOM 1929 O O . ARG A 1 251 ? 9.175 -1.982 -0.499 1.00 97.50 251 ARG A O 1
ATOM 1936 N N . GLU A 1 252 ? 11.245 -2.721 -0.036 1.00 98.25 252 GLU A N 1
ATOM 1937 C CA . GLU A 1 252 ? 10.798 -3.862 0.777 1.00 98.25 252 GLU A CA 1
ATOM 1938 C C . GLU A 1 252 ? 10.067 -3.422 2.049 1.00 98.25 252 GLU A C 1
ATOM 1940 O O . GLU A 1 252 ? 9.029 -3.993 2.397 1.00 98.25 252 GLU A O 1
ATOM 1945 N N . LEU A 1 253 ? 10.551 -2.368 2.713 1.00 98.56 253 LEU A N 1
ATOM 1946 C CA . LEU A 1 253 ? 9.884 -1.803 3.879 1.00 98.56 253 LEU A CA 1
ATOM 1947 C C . LEU A 1 253 ? 8.455 -1.359 3.535 1.00 98.56 253 LEU A C 1
ATOM 1949 O O . LEU A 1 253 ? 7.500 -1.818 4.162 1.00 98.56 253 LEU A O 1
ATOM 1953 N N . ILE A 1 254 ? 8.290 -0.521 2.512 1.00 98.44 254 ILE A N 1
ATOM 1954 C CA . ILE A 1 254 ? 6.976 0.003 2.119 1.00 98.44 254 ILE A CA 1
ATOM 1955 C C . ILE A 1 254 ? 6.078 -1.116 1.583 1.00 98.44 254 ILE A C 1
ATOM 1957 O O . ILE A 1 254 ? 4.885 -1.150 1.880 1.00 98.44 254 ILE A O 1
ATOM 1961 N N . LYS A 1 255 ? 6.633 -2.080 0.841 1.00 98.50 255 LYS A N 1
ATOM 1962 C CA . LYS A 1 255 ? 5.896 -3.268 0.390 1.00 98.50 255 LYS A CA 1
ATOM 1963 C C . LYS A 1 255 ? 5.313 -4.048 1.566 1.00 98.50 255 LYS A C 1
ATOM 1965 O O . LYS A 1 255 ? 4.164 -4.481 1.490 1.00 98.50 255 LYS A O 1
ATOM 1970 N N . SER A 1 256 ? 6.059 -4.189 2.664 1.00 98.44 256 SER A N 1
ATOM 1971 C CA . SER A 1 256 ? 5.520 -4.812 3.874 1.00 98.44 256 SER A CA 1
ATOM 1972 C C . SER A 1 256 ? 4.318 -4.038 4.427 1.00 98.44 256 SER A C 1
ATOM 1974 O O . SER A 1 256 ? 3.314 -4.652 4.782 1.00 98.44 256 SER A O 1
ATOM 1976 N N . PHE A 1 257 ? 4.358 -2.702 4.393 1.00 98.62 257 PHE A N 1
ATOM 1977 C CA . PHE A 1 257 ? 3.252 -1.860 4.856 1.00 98.62 257 PHE A CA 1
ATOM 1978 C C . PHE A 1 257 ? 2.006 -1.988 3.984 1.00 98.62 257 PHE A C 1
ATOM 1980 O O . PHE A 1 257 ? 0.902 -2.043 4.521 1.00 98.62 257 PHE A O 1
ATOM 1987 N N . VAL A 1 258 ? 2.172 -2.092 2.660 1.00 98.62 258 VAL A N 1
ATOM 1988 C CA . VAL A 1 258 ? 1.064 -2.353 1.726 1.00 98.62 258 VAL A CA 1
ATOM 1989 C C . VAL A 1 258 ? 0.325 -3.632 2.123 1.00 98.62 258 VAL A C 1
ATOM 1991 O O . VAL A 1 258 ? -0.898 -3.622 2.235 1.00 98.62 258 VAL A O 1
ATOM 1994 N N . PHE A 1 259 ? 1.044 -4.731 2.369 1.00 98.56 259 PHE A N 1
ATOM 1995 C CA . PHE A 1 259 ? 0.405 -6.000 2.727 1.00 98.56 259 PHE A CA 1
ATOM 1996 C C . PHE A 1 259 ? -0.215 -5.990 4.126 1.00 98.56 259 PHE A C 1
ATOM 1998 O O . PHE A 1 259 ? -1.335 -6.472 4.286 1.00 98.56 259 PHE A O 1
ATOM 2005 N N . GLU A 1 260 ? 0.460 -5.389 5.108 1.00 98.56 260 GLU A N 1
ATOM 2006 C CA . GLU A 1 260 ? -0.086 -5.211 6.457 1.00 98.56 260 GLU A CA 1
ATOM 2007 C C . GLU A 1 260 ? -1.400 -4.396 6.437 1.00 98.56 260 GLU A C 1
ATOM 2009 O O . GLU A 1 260 ? -2.355 -4.756 7.131 1.00 98.56 260 GLU A O 1
ATOM 2014 N N . GLU A 1 261 ? -1.495 -3.347 5.607 1.00 98.38 261 GLU A N 1
ATOM 2015 C CA . GLU A 1 261 ? -2.727 -2.557 5.463 1.00 98.38 261 GLU A CA 1
ATOM 2016 C C . GLU A 1 261 ? -3.839 -3.297 4.715 1.00 98.38 261 GLU A C 1
ATOM 2018 O O . GLU A 1 261 ? -5.002 -3.189 5.100 1.00 98.38 261 GLU A O 1
ATOM 2023 N N . ILE A 1 262 ? -3.519 -4.098 3.692 1.00 98.50 262 ILE A N 1
ATOM 2024 C CA . ILE A 1 262 ? -4.517 -4.950 3.020 1.00 98.50 262 ILE A CA 1
ATOM 2025 C C . ILE A 1 262 ? -5.136 -5.929 4.022 1.00 98.50 262 ILE A C 1
ATOM 2027 O O . ILE A 1 262 ? -6.362 -6.059 4.084 1.00 98.50 262 ILE A O 1
ATOM 2031 N N . ASP A 1 263 ? -4.307 -6.594 4.826 1.00 98.25 263 ASP A N 1
ATOM 2032 C CA . ASP A 1 263 ? -4.775 -7.566 5.814 1.00 98.25 263 ASP A CA 1
ATOM 2033 C C . ASP A 1 263 ? -5.668 -6.912 6.873 1.00 98.25 263 ASP A C 1
ATOM 2035 O O . ASP A 1 263 ? -6.683 -7.486 7.285 1.00 98.25 263 ASP A O 1
ATOM 2039 N N . TYR A 1 264 ? -5.325 -5.695 7.301 1.00 98.62 264 TYR A N 1
ATOM 2040 C CA . TYR A 1 264 ? -6.146 -4.943 8.241 1.00 98.62 264 TYR A CA 1
ATOM 2041 C C . TYR A 1 264 ? -7.458 -4.460 7.613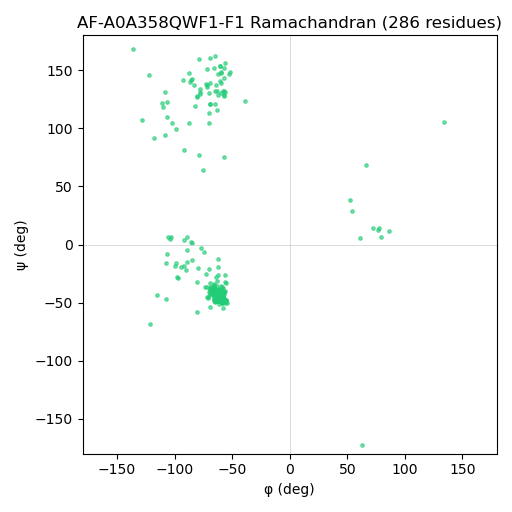 1.00 98.62 264 TYR A C 1
ATOM 2043 O O . TYR A 1 264 ? -8.529 -4.657 8.193 1.00 98.62 264 TYR A O 1
ATOM 2051 N N . LEU A 1 265 ? -7.408 -3.931 6.391 1.00 98.25 265 LEU A N 1
ATOM 2052 C CA . LEU A 1 265 ? -8.589 -3.496 5.652 1.00 98.25 265 LEU A CA 1
ATOM 2053 C C . LEU A 1 265 ? -9.602 -4.631 5.474 1.00 98.25 265 LEU A C 1
ATOM 2055 O O . LEU A 1 265 ? -10.801 -4.432 5.670 1.00 98.25 265 LEU A O 1
ATOM 2059 N N . VAL A 1 266 ? -9.132 -5.839 5.150 1.00 97.06 266 VAL A N 1
ATOM 2060 C CA . VAL A 1 266 ? -9.992 -7.022 5.003 1.00 97.06 266 VAL A CA 1
ATOM 2061 C C . VAL A 1 266 ? -10.749 -7.325 6.299 1.00 97.06 266 VAL A C 1
ATOM 2063 O O . VAL A 1 266 ? -11.941 -7.641 6.244 1.00 97.06 266 VAL A O 1
ATOM 2066 N N . LYS A 1 267 ? -10.105 -7.194 7.466 1.00 97.50 267 LYS A N 1
ATOM 2067 C CA . LYS A 1 267 ? -10.760 -7.395 8.771 1.00 97.50 267 LYS A CA 1
ATOM 2068 C C . LYS A 1 267 ? -11.860 -6.368 9.010 1.00 97.50 267 LYS A C 1
ATOM 2070 O O . LYS A 1 267 ? -12.984 -6.742 9.352 1.00 97.50 267 LYS A O 1
ATOM 2075 N N . LEU A 1 268 ? -11.561 -5.094 8.765 1.00 97.88 268 LEU A N 1
ATOM 2076 C CA . LEU A 1 268 ? -12.513 -4.002 8.948 1.00 97.88 268 LEU A CA 1
ATOM 2077 C C . LEU A 1 268 ? -13.715 -4.130 8.003 1.00 97.88 268 LEU A C 1
ATOM 2079 O O . LEU A 1 268 ? -14.860 -4.036 8.445 1.00 97.88 268 LEU A O 1
ATOM 2083 N N . ILE A 1 269 ? -13.477 -4.420 6.720 1.00 96.75 269 ILE A N 1
ATOM 2084 C CA . ILE A 1 269 ? -14.541 -4.638 5.731 1.00 96.75 269 ILE A CA 1
ATOM 2085 C C . ILE A 1 269 ? -15.408 -5.835 6.127 1.00 96.75 269 ILE A C 1
ATOM 2087 O O . ILE A 1 269 ? -16.633 -5.755 6.050 1.00 96.75 269 ILE A O 1
ATOM 2091 N N . LYS A 1 270 ? -14.809 -6.939 6.591 1.00 96.00 270 LYS A N 1
ATOM 2092 C CA . LYS A 1 270 ? -15.563 -8.108 7.067 1.00 96.00 270 LYS A CA 1
ATOM 2093 C C . LYS A 1 270 ? -16.489 -7.740 8.228 1.00 96.00 270 LYS A C 1
ATOM 2095 O O . LYS A 1 270 ? -17.652 -8.148 8.231 1.00 96.00 270 LYS A O 1
ATOM 2100 N N . LEU A 1 271 ? -15.998 -6.946 9.179 1.00 96.88 271 LEU A N 1
ATOM 2101 C CA . LEU A 1 271 ? -16.810 -6.448 10.285 1.00 96.88 271 LEU A CA 1
ATOM 2102 C C . LEU A 1 271 ? -17.934 -5.521 9.799 1.00 96.88 271 LEU A C 1
ATOM 2104 O O . LEU A 1 271 ? -19.072 -5.645 10.249 1.00 96.88 271 LEU A O 1
ATOM 2108 N N . GLY A 1 272 ? -17.638 -4.627 8.855 1.00 95.75 272 GLY A N 1
ATOM 2109 C CA . GLY A 1 272 ? -18.623 -3.718 8.275 1.00 95.75 272 GLY A CA 1
ATOM 2110 C C . GLY A 1 272 ? -19.716 -4.438 7.480 1.00 95.75 272 GLY A C 1
ATOM 2111 O O . GLY A 1 272 ? -20.893 -4.122 7.644 1.00 95.75 272 GLY A O 1
ATOM 2112 N N . ASN A 1 273 ? -19.361 -5.468 6.707 1.00 93.69 273 ASN A N 1
ATOM 2113 C CA . ASN A 1 273 ? -20.312 -6.324 5.991 1.00 93.69 273 ASN A CA 1
ATOM 2114 C C . ASN A 1 273 ? -21.234 -7.083 6.952 1.00 93.69 273 ASN A C 1
ATOM 2116 O O . ASN A 1 273 ? -22.446 -7.080 6.761 1.00 93.69 273 ASN A O 1
ATOM 2120 N N . LYS A 1 274 ? -20.694 -7.652 8.041 1.00 94.69 274 LYS A N 1
ATOM 2121 C CA . LYS A 1 274 ? -21.496 -8.306 9.097 1.00 94.69 274 LYS A CA 1
ATOM 2122 C C . LYS A 1 274 ? -22.554 -7.368 9.700 1.00 94.69 274 LYS A C 1
ATOM 2124 O O . LYS A 1 274 ? -23.568 -7.831 10.215 1.00 94.69 274 LYS A O 1
ATOM 2129 N N . ARG A 1 275 ? -22.312 -6.056 9.651 1.00 93.56 275 ARG A N 1
ATOM 2130 C CA . ARG A 1 275 ? -23.160 -5.003 10.227 1.00 93.56 275 ARG A CA 1
ATOM 2131 C C . ARG A 1 275 ? -23.999 -4.257 9.187 1.00 93.56 275 ARG A C 1
ATOM 2133 O O . ARG A 1 275 ? -24.644 -3.280 9.551 1.00 93.56 275 ARG A O 1
ATOM 2140 N N . ASN A 1 276 ? -23.994 -4.694 7.924 1.00 90.88 276 ASN A N 1
ATOM 2141 C CA . ASN A 1 276 ? -24.667 -4.018 6.808 1.00 90.88 276 ASN A CA 1
ATOM 2142 C C . ASN A 1 276 ? -24.287 -2.529 6.685 1.00 90.88 276 ASN A C 1
ATOM 2144 O O . ASN A 1 276 ? -25.136 -1.687 6.406 1.00 90.88 276 ASN A O 1
ATOM 2148 N N . LEU A 1 277 ? -23.014 -2.199 6.934 1.00 91.38 277 LEU A N 1
ATOM 2149 C CA . LEU A 1 277 ? -22.507 -0.823 6.844 1.00 91.38 277 LEU A CA 1
ATOM 2150 C C . LEU A 1 277 ? -21.987 -0.455 5.455 1.00 91.38 277 LEU A C 1
ATOM 2152 O O . LEU A 1 277 ? -21.767 0.723 5.191 1.00 91.38 277 LEU A O 1
ATOM 2156 N N . MET A 1 278 ? -21.748 -1.443 4.590 1.00 88.38 278 MET A N 1
ATOM 2157 C CA . MET A 1 278 ? -21.300 -1.175 3.227 1.00 88.38 278 MET A CA 1
ATOM 2158 C C . MET A 1 278 ? -22.493 -0.792 2.363 1.00 88.38 278 MET A C 1
ATOM 2160 O O . MET A 1 278 ? -23.476 -1.531 2.288 1.00 88.38 278 MET A O 1
ATOM 2164 N N . GLU A 1 279 ? -22.386 0.346 1.686 1.00 79.81 279 GLU A N 1
ATOM 2165 C CA . GLU A 1 279 ? -23.363 0.745 0.683 1.00 79.81 279 GLU A CA 1
ATOM 2166 C C . GLU A 1 279 ? -23.312 -0.242 -0.484 1.00 79.81 279 GLU A C 1
ATOM 2168 O O . GLU A 1 279 ? -22.270 -0.453 -1.111 1.00 79.81 279 GLU A O 1
ATOM 2173 N N . LEU A 1 280 ? -24.446 -0.887 -0.756 1.00 79.00 280 LEU A N 1
ATOM 2174 C CA . LEU A 1 280 ? -24.574 -1.738 -1.927 1.00 79.00 280 LEU A CA 1
ATOM 2175 C C . LEU A 1 280 ? -24.619 -0.850 -3.176 1.00 79.00 280 LEU A C 1
ATOM 2177 O O . LEU A 1 280 ? -25.343 0.150 -3.178 1.00 79.00 280 LEU A O 1
ATOM 2181 N N . PRO A 1 281 ? -23.884 -1.202 -4.245 1.00 74.12 281 PRO A N 1
ATOM 2182 C CA . PRO A 1 281 ? -24.014 -0.487 -5.503 1.00 74.12 281 PRO A CA 1
ATOM 2183 C C . PRO A 1 281 ? -25.459 -0.596 -6.021 1.00 74.12 281 PRO A C 1
ATOM 2185 O O . PRO A 1 281 ? -26.15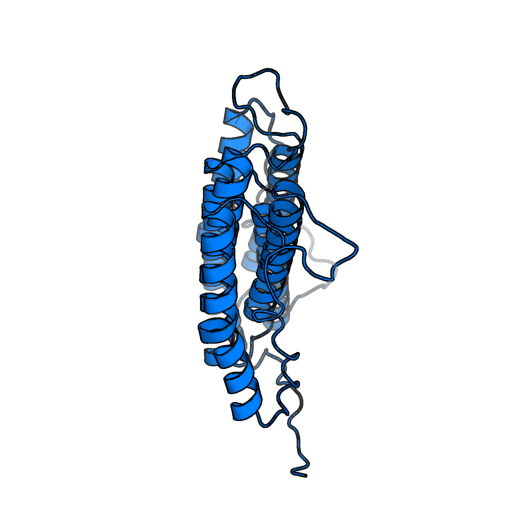9 -1.566 -5.707 1.00 74.12 281 PRO A O 1
ATOM 2188 N N . PRO A 1 282 ? -25.926 0.372 -6.827 1.00 76.12 282 PRO A N 1
ATOM 2189 C CA . PRO A 1 282 ? -27.245 0.288 -7.437 1.00 76.12 282 PRO A CA 1
ATOM 2190 C C . PRO A 1 282 ? -27.359 -0.984 -8.290 1.00 76.12 282 PRO A C 1
ATOM 2192 O O . PRO A 1 282 ? -26.488 -1.280 -9.108 1.00 76.12 282 PRO A O 1
ATOM 2195 N N . ASN A 1 283 ? -28.452 -1.729 -8.117 1.00 70.25 283 ASN A N 1
ATOM 2196 C CA . ASN A 1 283 ? -28.759 -2.885 -8.956 1.00 70.25 283 ASN A CA 1
ATOM 2197 C C . ASN A 1 283 ? -29.325 -2.415 -10.301 1.00 70.25 283 ASN A C 1
ATOM 2199 O O . ASN A 1 283 ? -30.238 -1.588 -10.338 1.00 70.25 283 ASN A O 1
ATOM 2203 N N . VAL A 1 284 ? -28.837 -2.980 -11.408 1.00 64.88 284 VAL A N 1
ATOM 2204 C CA . VAL A 1 284 ? -29.444 -2.772 -12.730 1.00 64.88 284 VAL A CA 1
ATOM 2205 C C . VAL A 1 284 ? -30.786 -3.510 -12.758 1.00 64.88 284 VAL A C 1
ATOM 2207 O O . VAL A 1 284 ? -30.833 -4.735 -12.827 1.00 64.88 284 VAL A O 1
ATOM 2210 N N . THR A 1 285 ? -31.892 -2.772 -12.661 1.00 67.94 285 THR A N 1
ATOM 2211 C CA . THR A 1 285 ? -33.257 -3.333 -12.659 1.00 67.94 285 THR A CA 1
ATOM 2212 C C . THR A 1 285 ? -33.821 -3.565 -14.061 1.00 67.94 285 THR A C 1
ATOM 2214 O O . THR A 1 285 ? -34.806 -4.286 -14.208 1.00 67.94 285 THR A O 1
ATOM 2217 N N . ALA A 1 286 ? -33.192 -3.006 -15.096 1.00 57.03 286 ALA A N 1
ATOM 2218 C CA . ALA A 1 286 ? -33.579 -3.202 -16.486 1.00 57.03 286 ALA A CA 1
ATOM 2219 C C . ALA A 1 286 ? -32.635 -4.207 -17.159 1.00 57.03 286 ALA A C 1
ATOM 2221 O O . ALA A 1 286 ? -31.501 -3.875 -17.500 1.00 57.03 286 ALA A O 1
ATOM 2222 N N . LYS A 1 287 ? -33.107 -5.440 -17.364 1.00 48.09 287 LYS A N 1
ATOM 2223 C CA . LYS A 1 287 ? -32.536 -6.306 -18.402 1.00 48.09 287 LYS A CA 1
ATOM 2224 C C . LYS A 1 287 ? -32.948 -5.700 -19.746 1.00 48.09 287 LYS A C 1
ATOM 2226 O O . LYS A 1 287 ? -34.146 -5.649 -20.018 1.00 48.09 287 LYS A O 1
ATOM 2231 N N . VAL A 1 288 ? -31.989 -5.191 -20.518 1.00 49.97 288 VAL A N 1
ATOM 2232 C CA . VAL A 1 288 ? -32.186 -4.897 -21.949 1.00 49.97 288 VAL A CA 1
ATOM 2233 C C . VAL A 1 288 ? -32.021 -6.194 -22.724 1.00 49.97 288 VAL A C 1
ATOM 2235 O O . VAL A 1 288 ? -31.061 -6.930 -22.400 1.00 49.97 288 VAL A O 1
#

Sequence (288 aa):
MNTQDTEIHLFLKGLVEGVLLLRIPKLENLLRDAGFTVPPRPATKTLQGKPGVGQEVKLSDEEVLKVMLTLSHALLVLDARGVGTATTNEAIRGVFVDLLKKTIMAHDGLMLLGSGRQAFTPAPPATASPGALNLGEVYLLWDQLGFRHSTIVLLETYINNTKDVELKKELDYGLHKVAFPQLEKIEMTLKNEGFTVPARPVSRMRQQPAGRIGKIILRDSEILSIVITATQVALDLHVNSLGSSYRGDIRELIKSFVFEEIDYLVKLIKLGNKRNLMELPPNVTAKV

Mean predicted aligned error: 6.16 Å

Secondary structure (DSSP, 8-state):
-----HHHHHHHHHHHHHIIIIIHHHHHHHHHHTTPPPPPPPPP-TTS-STTSS-S----HHHHHHHHHHHHHHHHHHHHHHHHH--S-HHHHHHHHHHHHHHHHHHHHHHHHHHHTT---PPPBSSSSTTPPBHHHHHHHHHHHHHHHHHHHHHHHHHHH---HHHHHHHHHIIIIIIHHHHHHHHHHHHHTT---PPPPPP-TT-PPSS--S-----HHHHHHHHHHHHHHHHHHHHHHHHH--SHHHHHHHHHHHHHHHHHHHHHHHHHHHTT-SPPPPP-----

Nearest PDB structures (foldseek):
  2rbd-assembly1_A  TM=8.875E-01  e=1.534E-05  Halalkalibacterium halodurans C-125
  5ux1-assembly1_A  TM=7.107E-01  e=3.697E-01  Synechococcus sp. CC9605
  4dyu-assembly1_K  TM=7.982E-01  e=1.349E+00  Yersinia pestis KIM10+
  2vxx-assembly1_B  TM=6.923E-01  e=1.079E+00  Synechococcus elongatus
  5xgo-assembly1_B  TM=7.485E-01  e=1.687E+00  Escherichia coli K-12